Protein AF-A0A2M7PWY0-F1 (afdb_monomer)

Secondary structure (DSSP, 8-state):
-B-HHHHHHHHHHHHHHHHHTTS-----B-HHHHHHHTT--SSSPPP---SB---HHHHHHHHHHT-EEBTTTS---S-------SSBTTBS-S-EEEEEEEEE-S---HHHHHHHHHHH-SEEEEEEEEETTEEEEEEEEEEEE--TT-EEE--SS---EEE--TT-TTTT-EEEEEE-SS-TTSTBTTEEEEETTSTTTS--S-EEEEEEEEETT-S------B-SS-SS-BB--S-SSPPTT--S-PBPS-TT-TTEEEE-TTSPEEE------EEETTEEE-TT----S---

Solvent-accessible surface area (backbone atoms only — not comparable to full-atom values): 16775 Å² total; per-residue (Å²): 127,36,47,34,27,41,51,12,54,51,55,17,50,36,54,28,45,25,35,37,33,39,45,95,54,89,66,53,67,17,57,42,49,48,70,16,39,58,64,48,78,88,83,51,70,26,77,82,72,77,45,75,53,70,59,50,64,53,45,51,50,31,25,41,75,75,32,39,40,26,32,76,22,32,52,84,73,84,78,79,45,62,59,53,84,82,69,30,85,61,52,73,59,88,44,28,43,28,38,73,39,72,46,71,56,96,61,82,48,70,66,60,51,51,51,42,40,75,64,45,35,35,23,32,27,40,32,65,59,52,52,95,77,30,67,44,36,24,18,40,71,50,68,52,62,39,45,82,71,39,72,41,23,37,71,80,84,44,99,50,66,46,71,24,47,98,83,36,93,52,55,69,35,48,29,35,34,29,48,50,88,77,44,53,91,36,62,58,70,16,28,36,38,27,44,42,92,44,91,82,17,50,84,29,76,38,31,39,58,44,77,61,72,42,43,83,73,49,87,78,87,53,58,35,72,46,54,72,50,69,66,73,37,37,29,40,64,42,66,96,66,82,50,90,87,61,74,98,59,58,57,28,63,40,69,76,40,48,44,37,28,36,52,50,100,81,68,46,64,33,80,39,82,57,86,56,72,51,72,61,89,94,45,74,44,52,76,93,63,90,76,72,98,72,76,136

Foldseek 3Di:
DQLLLQVAVVVQVQQLLCQQLVHDDRAAWDSLQLLQPLQDPPPDQPDQPVSPHDHNQSNQVCCAPPFTFGCQQAPDDPRPSHHCVVRGPRGDGPWGKHFPGKDWDPDLDPLSVQVCCLAQNWKWFWQQCFPPRHIGIWIFGDKDADAAQDWFQADDPDLGIDGDHPPDPRHRFMKIKTQADPALVGTPRRIGIAGCPDRSGRTHRIMGTDDDMDGPVDPPSFQDWDQQCPLLAIARRHDPDDGPPRDPHAHASDSNDSQFGDADPSGDTDGDDHFDFDDDPPDTDTPPDDDDPDDD

Sequence (296 aa):
TGLCYIYGPLGAIEGLANLYFNHHVDFNLSEQNVLECDNWDGANPPYETDCKGSSNSITNNYVRNNGVVDQVCYPDTNHSNVCHENPFPNGSPQYRIKIEGSSYLNSSETEDIKNALINKGPLICSLSNYSNNQSHSMVLIGYGTCTLNDTLYKAPY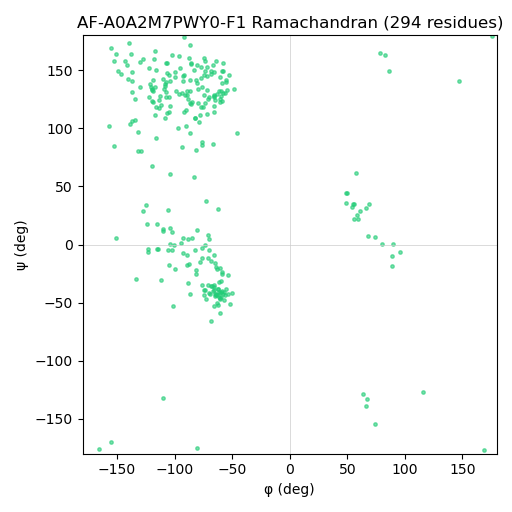DTGYIVIDENSSYLGAMYWKYKNSWGVGNGDEGYMYHLDNQSNGHPEYVTYYKTPLDDILSNDDTVSYFDKDRDGYYNWGIGSVRPQGCPNTKLDSHDSEPRLGPFDENYFSLPVAPVIVVKHGSNTIHQNGVYSFYNP

pLDDT: mean 85.87, std 13.19, range [39.91, 98.19]

Radius of gyration: 23.29 Å; Cα contacts (8 Å, |Δi|>4): 603; chains: 1; bounding box: 88×32×59 Å

Structure (mmCIF, N/CA/C/O backbone):
data_AF-A0A2M7PWY0-F1
#
_entry.id   AF-A0A2M7PWY0-F1
#
loop_
_atom_site.group_PDB
_atom_site.id
_atom_site.type_symbol
_atom_site.label_atom_id
_atom_site.label_alt_id
_atom_site.label_comp_id
_atom_site.label_asym_id
_atom_site.label_entity_id
_atom_site.label_seq_id
_atom_site.pdbx_PDB_ins_code
_atom_site.Cartn_x
_atom_site.Cartn_y
_atom_site.Cartn_z
_atom_site.occupancy
_atom_site.B_iso_or_equiv
_atom_site.auth_seq_id
_atom_site.auth_comp_id
_atom_site.auth_asym_id
_atom_site.auth_atom_id
_atom_site.pdbx_PDB_model_num
ATOM 1 N N . THR A 1 1 ? 20.191 -5.380 1.362 1.00 65.25 1 THR A N 1
ATOM 2 C CA . THR A 1 1 ? 20.152 -4.718 0.045 1.00 65.25 1 THR A CA 1
ATOM 3 C C . THR A 1 1 ? 19.244 -3.507 0.143 1.00 65.25 1 THR A C 1
ATOM 5 O O . THR A 1 1 ? 18.162 -3.640 0.701 1.00 65.25 1 THR A O 1
ATOM 8 N N . GLY A 1 2 ? 19.676 -2.324 -0.297 1.00 82.75 2 GLY A N 1
ATOM 9 C CA . GLY A 1 2 ? 18.933 -1.062 -0.162 1.00 82.75 2 GLY A CA 1
ATOM 10 C C . GLY A 1 2 ? 17.886 -0.858 -1.259 1.00 82.75 2 GLY A C 1
ATOM 11 O O . GLY A 1 2 ? 17.955 0.118 -1.991 1.00 82.75 2 GLY A O 1
ATOM 12 N N . LEU A 1 3 ? 16.938 -1.784 -1.403 1.00 89.81 3 LEU A N 1
ATOM 13 C CA . LEU A 1 3 ? 15.906 -1.746 -2.455 1.00 89.81 3 LEU A CA 1
ATOM 14 C C . LEU A 1 3 ? 14.502 -1.465 -1.908 1.00 89.81 3 LEU A C 1
ATOM 16 O O . LEU A 1 3 ? 13.518 -1.586 -2.626 1.00 89.81 3 LEU A O 1
ATOM 20 N N . CYS A 1 4 ? 14.377 -1.064 -0.640 1.00 93.00 4 CYS A N 1
ATOM 21 C CA . CYS A 1 4 ? 13.078 -0.749 -0.037 1.00 93.00 4 CYS A CA 1
ATOM 22 C C . CYS A 1 4 ? 12.326 0.369 -0.785 1.00 93.00 4 CYS A C 1
ATOM 24 O O . CYS A 1 4 ? 11.098 0.383 -0.791 1.00 93.00 4 CYS A O 1
ATOM 26 N N . TYR A 1 5 ? 13.051 1.251 -1.484 1.00 92.88 5 TYR A N 1
ATOM 27 C CA . TYR A 1 5 ? 12.478 2.270 -2.368 1.00 92.88 5 TYR A CA 1
ATOM 28 C C . TYR A 1 5 ? 11.807 1.704 -3.630 1.00 92.88 5 TYR A C 1
ATOM 30 O O . TYR A 1 5 ? 11.080 2.440 -4.289 1.00 92.88 5 TYR A O 1
ATOM 38 N N . ILE A 1 6 ? 12.034 0.432 -3.970 1.00 94.94 6 ILE A N 1
ATOM 39 C CA . ILE A 1 6 ? 11.336 -0.299 -5.038 1.00 94.94 6 ILE A CA 1
ATOM 40 C C . ILE A 1 6 ? 10.276 -1.212 -4.419 1.00 94.94 6 ILE A C 1
ATOM 42 O O . ILE A 1 6 ? 9.099 -1.074 -4.745 1.00 94.94 6 ILE A O 1
ATOM 46 N N . TYR A 1 7 ? 10.668 -2.060 -3.459 1.00 95.69 7 TYR A N 1
ATOM 47 C CA . TYR A 1 7 ? 9.761 -3.017 -2.810 1.00 95.69 7 TYR A CA 1
ATOM 48 C C . TYR A 1 7 ? 8.537 -2.350 -2.167 1.00 95.69 7 TYR A C 1
ATOM 50 O O . TYR A 1 7 ? 7.423 -2.851 -2.291 1.00 95.69 7 TYR A O 1
ATOM 58 N N . GLY A 1 8 ? 8.727 -1.222 -1.472 1.00 96.44 8 GLY A N 1
ATOM 59 C CA . GLY A 1 8 ? 7.628 -0.483 -0.846 1.00 96.44 8 GLY A CA 1
ATOM 60 C C . GLY A 1 8 ? 6.611 -0.000 -1.887 1.00 96.44 8 GLY A C 1
ATOM 61 O O . GLY A 1 8 ? 5.448 -0.390 -1.817 1.00 96.44 8 GLY A O 1
ATOM 62 N N . PRO A 1 9 ? 7.025 0.808 -2.877 1.00 97.38 9 PRO A N 1
ATOM 63 C CA . PRO A 1 9 ? 6.153 1.222 -3.970 1.00 97.38 9 PRO A CA 1
ATOM 64 C C . PRO A 1 9 ? 5.435 0.092 -4.708 1.00 97.38 9 PRO A C 1
ATOM 66 O O . PRO A 1 9 ? 4.212 0.147 -4.823 1.00 97.38 9 PRO A O 1
ATOM 69 N N . LEU A 1 10 ? 6.149 -0.943 -5.165 1.00 97.88 10 LEU A N 1
ATOM 70 C CA . LEU A 1 10 ? 5.510 -2.030 -5.913 1.00 97.88 10 LEU A CA 1
ATOM 71 C C . LEU A 1 10 ? 4.515 -2.800 -5.043 1.00 97.88 10 LEU A C 1
ATOM 73 O O . LEU A 1 10 ? 3.370 -2.971 -5.451 1.00 97.88 10 LEU A O 1
ATOM 77 N N . GLY A 1 11 ? 4.879 -3.128 -3.800 1.00 97.62 11 GLY A N 1
ATOM 78 C CA . GLY A 1 11 ? 3.968 -3.805 -2.878 1.00 97.62 11 GLY A CA 1
ATOM 79 C C . GLY A 1 11 ? 2.709 -2.995 -2.548 1.00 97.62 11 GLY A C 1
ATOM 80 O O . GLY A 1 11 ? 1.642 -3.570 -2.328 1.00 97.62 11 GLY A O 1
ATOM 81 N N . ALA A 1 12 ? 2.812 -1.664 -2.521 1.00 98.06 12 ALA A N 1
ATOM 82 C CA . ALA A 1 12 ? 1.658 -0.785 -2.373 1.00 98.06 12 ALA A CA 1
ATOM 83 C C . ALA A 1 12 ? 0.778 -0.791 -3.636 1.00 98.06 12 ALA A C 1
ATOM 85 O O . ALA A 1 12 ? -0.441 -0.867 -3.506 1.00 98.06 12 ALA A O 1
ATOM 86 N N . ILE A 1 13 ? 1.370 -0.770 -4.837 1.00 98.00 13 ILE A N 1
ATOM 87 C CA . ILE A 1 13 ? 0.650 -0.838 -6.123 1.00 98.00 13 ILE A CA 1
ATOM 88 C C . ILE A 1 13 ? -0.086 -2.176 -6.287 1.00 98.00 13 ILE A C 1
ATOM 90 O O . ILE A 1 13 ? -1.247 -2.180 -6.685 1.00 98.00 13 ILE A O 1
ATOM 94 N N . GLU A 1 14 ? 0.540 -3.300 -5.941 1.00 97.38 14 GLU A N 1
ATOM 95 C CA . GLU A 1 14 ? -0.080 -4.635 -5.996 1.00 97.38 14 GLU A CA 1
ATOM 96 C C . GLU A 1 14 ? -1.309 -4.731 -5.079 1.00 97.38 14 GLU A C 1
ATOM 98 O O . GLU A 1 14 ? -2.389 -5.172 -5.485 1.00 97.38 14 GLU A O 1
ATOM 103 N N . GLY A 1 15 ? -1.178 -4.258 -3.834 1.00 96.44 15 GLY A N 1
ATOM 104 C CA . GLY A 1 15 ? -2.298 -4.219 -2.893 1.00 96.44 15 GLY A CA 1
ATOM 105 C C . GLY A 1 15 ? -3.398 -3.254 -3.341 1.00 96.44 15 GLY A C 1
ATOM 106 O O . GLY A 1 15 ? -4.585 -3.561 -3.241 1.00 96.44 15 GLY A O 1
ATOM 107 N N . LEU A 1 16 ? -3.007 -2.105 -3.890 1.00 96.50 16 LEU A N 1
ATOM 108 C CA . LEU A 1 16 ? -3.919 -1.118 -4.449 1.00 96.50 16 LEU A CA 1
ATOM 109 C C . LEU A 1 16 ? -4.714 -1.666 -5.635 1.00 96.50 16 LEU A C 1
ATOM 111 O O . LEU A 1 16 ? -5.895 -1.359 -5.748 1.00 96.50 16 LEU A O 1
ATOM 115 N N . ALA A 1 17 ? -4.102 -2.485 -6.491 1.00 95.50 17 ALA A N 1
ATOM 116 C CA . ALA A 1 17 ? -4.764 -3.072 -7.649 1.00 95.50 17 ALA A CA 1
ATOM 117 C C . ALA A 1 17 ? -5.964 -3.943 -7.245 1.00 95.50 17 ALA A C 1
ATOM 119 O O . ALA A 1 17 ? -7.040 -3.797 -7.820 1.00 95.50 17 ALA A O 1
ATOM 120 N N . ASN A 1 18 ? -5.829 -4.748 -6.186 1.00 94.31 18 ASN A N 1
ATOM 121 C CA . ASN A 1 18 ? -6.934 -5.546 -5.635 1.00 94.31 18 ASN A CA 1
ATOM 122 C C . ASN A 1 18 ? -8.119 -4.674 -5.200 1.00 94.31 18 ASN A C 1
ATOM 124 O O . ASN A 1 18 ? -9.280 -5.014 -5.430 1.00 94.31 18 ASN A O 1
ATOM 128 N N . LEU A 1 19 ? -7.824 -3.527 -4.587 1.00 94.56 19 LEU A N 1
ATOM 129 C CA . LEU A 1 19 ? -8.848 -2.580 -4.163 1.00 94.56 19 LEU A CA 1
ATOM 130 C C . LEU A 1 19 ? -9.439 -1.808 -5.344 1.00 94.56 19 LEU A C 1
ATOM 132 O O . LEU A 1 19 ? -10.635 -1.545 -5.355 1.00 94.56 19 LEU A O 1
ATOM 136 N N . TYR A 1 20 ? -8.622 -1.408 -6.318 1.00 94.88 20 TYR A N 1
ATOM 137 C CA . TYR A 1 20 ? -9.058 -0.584 -7.444 1.00 94.88 20 TYR A CA 1
ATOM 138 C C . TYR A 1 20 ? -9.912 -1.381 -8.427 1.00 94.88 20 TYR A C 1
ATOM 140 O O . TYR A 1 20 ? -10.992 -0.935 -8.800 1.00 94.88 20 TYR A O 1
ATOM 148 N N . PHE A 1 21 ? -9.471 -2.579 -8.809 1.00 93.12 21 PHE A N 1
ATOM 149 C CA . PHE A 1 21 ? -10.252 -3.458 -9.678 1.00 93.12 21 PHE A CA 1
ATOM 150 C C . PHE A 1 21 ? -11.405 -4.148 -8.938 1.00 93.12 21 PHE A C 1
ATOM 152 O O . PHE A 1 21 ? -12.295 -4.723 -9.573 1.00 93.12 21 PHE A O 1
ATOM 159 N N . ASN A 1 22 ? -11.412 -4.055 -7.604 1.00 93.88 22 ASN A N 1
ATOM 160 C CA . ASN A 1 22 ? -12.422 -4.604 -6.705 1.00 93.88 22 ASN A CA 1
ATOM 161 C C . ASN A 1 22 ? -12.635 -6.116 -6.871 1.00 93.88 22 ASN A C 1
ATOM 163 O O . ASN A 1 22 ? -13.741 -6.639 -6.766 1.00 93.88 22 ASN A O 1
ATOM 167 N N . HIS A 1 23 ? -11.564 -6.836 -7.166 1.00 90.69 23 HIS A N 1
ATOM 168 C CA . HIS A 1 23 ? -11.516 -8.288 -7.166 1.00 90.69 23 HIS A CA 1
ATOM 169 C C . HIS A 1 23 ? -10.069 -8.718 -6.947 1.00 90.69 23 HIS A C 1
ATOM 171 O O . HIS A 1 23 ? -9.155 -7.893 -6.972 1.00 90.69 23 HIS A O 1
ATOM 177 N N . HIS A 1 24 ? -9.858 -10.007 -6.689 1.00 91.19 24 HIS A N 1
ATOM 178 C CA . HIS A 1 24 ? -8.510 -10.487 -6.446 1.00 91.19 24 HIS A CA 1
ATOM 179 C C . HIS A 1 24 ? -7.699 -10.492 -7.745 1.00 91.19 24 HIS A C 1
ATOM 181 O O . HIS A 1 24 ? -7.984 -11.289 -8.640 1.00 91.19 24 HIS A O 1
ATOM 187 N N . VAL A 1 25 ? -6.698 -9.615 -7.813 1.00 90.75 25 VAL A N 1
ATOM 188 C CA . VAL A 1 25 ? -5.653 -9.611 -8.839 1.00 90.75 25 VAL A CA 1
ATOM 189 C C . VAL A 1 25 ? -4.329 -9.951 -8.165 1.00 90.75 25 VAL A C 1
ATOM 191 O O . VAL A 1 25 ? -3.959 -9.349 -7.156 1.00 90.75 25 VAL A O 1
ATOM 194 N N . ASP A 1 26 ? -3.623 -10.943 -8.694 1.00 91.12 26 ASP A N 1
ATOM 195 C CA . ASP A 1 26 ? -2.369 -11.436 -8.117 1.00 91.12 26 ASP A CA 1
ATOM 196 C C . ASP A 1 26 ? -1.181 -10.931 -8.937 1.00 91.12 26 ASP A C 1
ATOM 198 O O . ASP A 1 26 ? -0.449 -11.691 -9.573 1.00 91.12 26 ASP A O 1
ATOM 202 N N . PHE A 1 27 ? -1.046 -9.605 -9.002 1.00 94.94 27 PHE A N 1
ATOM 203 C CA . PHE A 1 27 ? 0.130 -9.010 -9.618 1.00 94.94 27 PHE A CA 1
ATOM 204 C C . PHE A 1 27 ? 1.349 -9.250 -8.736 1.00 94.94 27 PHE A C 1
ATOM 206 O O . PHE A 1 27 ? 1.365 -8.905 -7.559 1.00 94.94 27 PHE A O 1
ATOM 213 N N . ASN A 1 28 ? 2.374 -9.805 -9.364 1.00 95.94 28 ASN A N 1
ATOM 214 C CA . ASN A 1 28 ? 3.731 -9.936 -8.865 1.00 95.94 28 ASN A CA 1
ATOM 215 C C . ASN A 1 28 ? 4.636 -9.102 -9.779 1.00 95.94 28 ASN A C 1
ATOM 217 O O . ASN A 1 28 ? 5.011 -9.558 -10.869 1.00 95.94 28 ASN A O 1
ATOM 221 N N . LEU A 1 29 ? 4.847 -7.838 -9.418 1.00 97.19 29 LEU A N 1
ATOM 222 C CA . LEU A 1 29 ? 5.567 -6.859 -10.231 1.00 97.19 29 LEU A CA 1
ATOM 223 C C . LEU A 1 29 ? 7.077 -7.028 -10.067 1.00 97.19 29 LEU A C 1
ATOM 225 O O . LEU A 1 29 ? 7.571 -7.261 -8.973 1.00 97.19 29 LEU A O 1
ATOM 229 N N . SER A 1 30 ? 7.821 -6.858 -11.156 1.00 96.06 30 SER A N 1
ATOM 230 C CA . SER A 1 30 ? 9.265 -7.053 -11.148 1.00 96.06 30 SER A CA 1
ATOM 231 C C . SER A 1 30 ? 10.016 -5.875 -10.537 1.00 96.06 30 SER A C 1
ATOM 233 O O . SER A 1 30 ? 10.139 -4.806 -11.145 1.00 96.06 30 SER A O 1
ATOM 235 N N . GLU A 1 31 ? 10.621 -6.085 -9.368 1.00 93.88 31 GLU A N 1
ATOM 236 C CA . GLU A 1 31 ? 11.567 -5.121 -8.806 1.00 93.88 31 GLU A CA 1
ATOM 237 C C . GLU A 1 31 ? 12.823 -4.996 -9.660 1.00 93.88 31 GLU A C 1
ATOM 239 O O . GLU A 1 31 ? 13.380 -3.903 -9.780 1.00 93.88 31 GLU A O 1
ATOM 244 N N . GLN A 1 32 ? 13.259 -6.102 -10.269 1.00 91.38 32 GLN A N 1
ATOM 245 C CA . GLN A 1 32 ? 14.454 -6.128 -11.104 1.00 91.38 32 GLN A CA 1
ATOM 246 C C . GLN A 1 32 ? 14.273 -5.270 -12.359 1.00 91.38 32 GLN A C 1
ATOM 248 O O . GLN A 1 32 ? 15.210 -4.571 -12.746 1.00 91.38 32 GLN A O 1
ATOM 253 N N . ASN A 1 33 ? 13.066 -5.250 -12.937 1.00 92.75 33 ASN A N 1
ATOM 254 C CA . ASN A 1 33 ? 12.727 -4.373 -14.050 1.00 92.75 33 ASN A CA 1
ATOM 255 C C . ASN A 1 33 ? 12.880 -2.899 -13.670 1.00 92.75 33 ASN A C 1
ATOM 257 O O . ASN A 1 33 ? 13.500 -2.141 -14.409 1.00 92.75 33 ASN A O 1
ATOM 261 N N . VAL A 1 34 ? 12.367 -2.491 -12.505 1.00 92.00 34 VAL A N 1
ATOM 262 C CA . 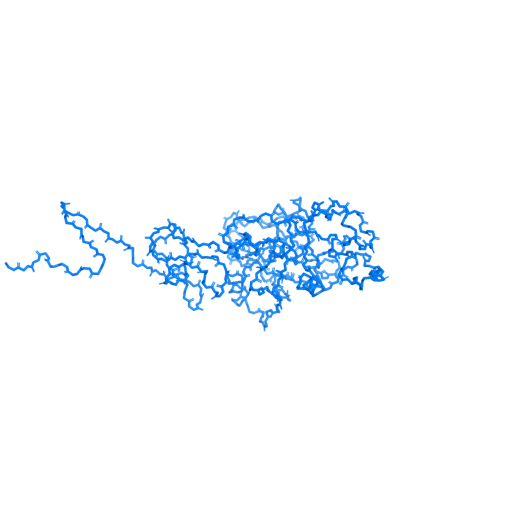VAL A 1 34 ? 12.549 -1.113 -12.026 1.00 92.00 34 VAL A CA 1
ATOM 263 C C . VAL A 1 34 ? 14.029 -0.826 -11.795 1.00 92.00 34 VAL A C 1
ATOM 265 O O . VAL A 1 34 ? 14.543 0.162 -12.305 1.00 92.00 34 VAL A O 1
ATOM 268 N N . LEU A 1 35 ? 14.720 -1.699 -11.063 1.00 88.50 35 LEU A N 1
ATOM 269 C CA . LEU A 1 35 ? 16.124 -1.518 -10.705 1.00 88.50 35 LEU A CA 1
ATOM 270 C C . LEU A 1 35 ? 17.027 -1.344 -11.932 1.00 88.50 35 LEU A C 1
ATOM 272 O O . LEU A 1 35 ? 17.939 -0.527 -11.912 1.00 88.50 35 LEU A O 1
ATOM 276 N N . GLU A 1 36 ? 16.794 -2.116 -12.990 1.00 87.19 36 GLU A N 1
ATOM 277 C CA . GLU A 1 36 ? 17.640 -2.087 -14.182 1.00 87.19 36 GLU A CA 1
ATOM 278 C C . GLU A 1 36 ? 17.188 -1.066 -15.232 1.00 87.19 36 GLU A C 1
ATOM 280 O O . GLU A 1 36 ? 17.994 -0.711 -16.088 1.00 87.19 36 GLU A O 1
ATOM 285 N N . CYS A 1 37 ? 15.948 -0.568 -15.191 1.00 87.31 37 CYS A N 1
ATOM 286 C CA . CYS A 1 37 ? 15.402 0.280 -16.256 1.00 87.31 37 CYS A CA 1
ATOM 287 C C . CYS A 1 37 ? 14.904 1.667 -15.803 1.00 87.31 37 CYS A C 1
ATOM 289 O O . CYS A 1 37 ? 14.553 2.480 -16.662 1.00 87.31 37 CYS A O 1
ATOM 291 N N . ASP A 1 38 ? 14.913 2.000 -14.504 1.00 79.00 38 ASP A N 1
ATOM 292 C CA . ASP A 1 38 ? 14.409 3.285 -13.982 1.00 79.00 38 ASP A CA 1
ATOM 293 C C . ASP A 1 38 ? 15.097 4.545 -14.542 1.00 79.00 38 ASP A C 1
ATOM 295 O O . ASP A 1 38 ? 14.482 5.613 -14.590 1.00 79.00 38 ASP A O 1
ATOM 299 N N . ASN A 1 39 ? 16.331 4.410 -15.032 1.00 69.38 39 ASN A N 1
ATOM 300 C CA . ASN A 1 39 ? 17.128 5.469 -15.656 1.00 69.38 39 ASN A CA 1
ATOM 301 C C . ASN A 1 39 ? 17.601 5.116 -17.077 1.00 69.38 39 ASN A C 1
ATOM 303 O O . ASN A 1 39 ? 18.540 5.727 -17.588 1.00 69.38 39 ASN A O 1
ATOM 307 N N . TRP A 1 40 ? 16.980 4.126 -17.720 1.00 64.62 40 TRP A N 1
ATOM 308 C CA . TRP A 1 40 ? 17.350 3.714 -19.071 1.00 64.62 40 TRP A CA 1
ATOM 309 C C . TRP A 1 40 ? 16.807 4.701 -20.114 1.00 64.62 40 TRP A C 1
ATOM 311 O O . TRP A 1 40 ? 15.598 4.871 -20.268 1.00 64.62 40 TRP A O 1
ATOM 321 N N . ASP A 1 41 ? 17.704 5.347 -20.862 1.00 63.47 41 ASP A N 1
ATOM 322 C CA . ASP A 1 41 ? 17.366 6.300 -21.932 1.00 63.47 41 ASP A CA 1
ATOM 323 C C . ASP A 1 41 ? 17.268 5.644 -23.326 1.00 63.47 41 ASP A C 1
ATOM 325 O O . ASP A 1 41 ? 17.094 6.334 -24.332 1.00 63.47 41 ASP A O 1
ATOM 329 N N . GLY A 1 42 ? 17.380 4.313 -23.404 1.00 59.97 42 GLY A N 1
ATOM 330 C CA . GLY A 1 42 ? 17.422 3.578 -24.670 1.00 59.97 42 GLY A CA 1
ATOM 331 C C . GLY A 1 42 ? 18.822 3.397 -25.261 1.00 59.97 42 GLY A C 1
ATOM 332 O O . GLY A 1 42 ? 18.957 2.650 -26.231 1.00 59.97 42 GLY A O 1
ATOM 333 N N . ALA A 1 43 ? 19.848 4.061 -24.719 1.00 55.03 43 ALA A N 1
ATOM 334 C CA . ALA A 1 43 ? 21.187 4.112 -25.306 1.00 55.03 43 ALA A CA 1
ATOM 335 C C . ALA A 1 43 ? 22.326 3.866 -24.304 1.00 55.03 43 ALA A C 1
ATOM 337 O O . ALA A 1 43 ? 23.367 3.337 -24.698 1.00 55.03 43 ALA A O 1
ATOM 338 N N . ASN A 1 44 ? 22.146 4.227 -23.034 1.00 52.34 44 ASN A N 1
ATOM 339 C CA . ASN A 1 44 ? 23.150 4.117 -21.984 1.00 52.34 44 ASN A CA 1
ATOM 340 C C . ASN A 1 44 ? 22.633 3.242 -20.833 1.00 52.34 44 ASN A C 1
ATOM 342 O O . ASN A 1 44 ? 21.477 3.399 -20.433 1.00 52.34 44 ASN A O 1
ATOM 346 N N . PRO A 1 45 ? 23.474 2.350 -20.267 1.00 54.00 45 PRO A N 1
ATOM 347 C CA . PRO A 1 45 ? 23.121 1.645 -19.040 1.00 54.00 45 PRO A CA 1
ATOM 348 C C . PRO A 1 45 ? 22.779 2.662 -17.948 1.00 54.00 45 PRO A C 1
ATOM 350 O O . PRO A 1 45 ? 23.434 3.714 -17.888 1.00 54.00 45 PRO A O 1
ATOM 353 N N . PRO A 1 46 ? 21.763 2.388 -17.105 1.00 57.97 46 PRO A N 1
ATOM 354 C CA . PRO A 1 46 ? 21.520 3.231 -15.945 1.00 57.97 46 PRO A CA 1
ATOM 355 C C . PRO A 1 46 ? 22.826 3.358 -15.151 1.00 57.97 46 PRO A C 1
ATOM 357 O O . PRO A 1 46 ? 23.642 2.432 -15.106 1.00 57.97 46 PRO A O 1
ATOM 360 N N . TYR A 1 47 ? 23.048 4.525 -14.544 1.00 54.44 47 TYR A N 1
ATOM 361 C CA . TYR A 1 47 ? 24.128 4.683 -13.570 1.00 54.44 47 TYR A CA 1
ATOM 362 C C . TYR A 1 47 ? 24.056 3.529 -12.571 1.00 54.44 47 TYR A C 1
ATOM 364 O O . TYR A 1 47 ? 22.960 3.251 -12.099 1.00 54.44 47 TYR A O 1
ATOM 372 N N . GLU A 1 48 ? 25.189 2.888 -12.263 1.00 53.34 48 GLU A N 1
ATOM 373 C CA . GLU A 1 48 ? 25.275 1.758 -11.328 1.00 53.34 48 GLU A CA 1
ATOM 374 C C . GLU A 1 48 ? 24.478 2.046 -10.045 1.00 53.34 48 GLU A C 1
ATOM 376 O O . GLU A 1 48 ? 24.947 2.701 -9.108 1.00 53.34 48 GLU A O 1
ATOM 381 N N . THR A 1 49 ? 23.236 1.568 -9.992 1.00 55.78 49 THR A N 1
ATOM 382 C CA . THR A 1 49 ? 22.430 1.570 -8.784 1.00 55.78 49 THR A CA 1
ATOM 383 C C . THR A 1 49 ? 22.898 0.360 -8.000 1.00 55.78 49 THR A C 1
ATOM 385 O O . THR A 1 49 ? 22.300 -0.707 -8.064 1.00 55.78 49 THR A O 1
ATOM 388 N N . ASP A 1 50 ? 24.010 0.511 -7.278 1.00 59.59 50 ASP A N 1
ATOM 389 C CA . ASP A 1 50 ? 24.670 -0.509 -6.441 1.00 59.59 50 ASP A CA 1
ATOM 390 C C . ASP A 1 50 ? 23.793 -1.021 -5.274 1.00 59.59 50 ASP A C 1
ATOM 392 O O . ASP A 1 50 ? 24.285 -1.322 -4.183 1.00 59.59 50 ASP A O 1
ATOM 396 N N . CYS A 1 51 ? 22.467 -1.057 -5.428 1.00 70.19 51 CYS A N 1
ATOM 397 C CA . CYS A 1 51 ? 21.529 -1.416 -4.379 1.00 70.19 51 CYS A CA 1
ATOM 398 C C . CYS A 1 51 ? 21.730 -0.568 -3.109 1.00 70.19 51 CYS A C 1
ATOM 400 O O . CYS A 1 51 ? 21.552 -1.053 -1.987 1.00 70.19 51 CYS A O 1
ATOM 402 N N . LYS A 1 52 ? 22.152 0.693 -3.288 1.00 71.00 52 LYS A N 1
ATOM 403 C CA . LYS A 1 52 ? 22.572 1.622 -2.224 1.00 71.00 52 LYS A CA 1
ATOM 404 C C . LYS A 1 52 ? 21.429 2.452 -1.630 1.00 71.00 52 LYS A C 1
ATOM 406 O O . LYS A 1 52 ? 21.685 3.286 -0.767 1.00 71.00 52 LYS A O 1
ATOM 411 N N . GLY A 1 53 ? 20.186 2.200 -2.037 1.00 75.38 53 GLY A N 1
ATOM 412 C CA . GLY A 1 53 ? 19.037 3.010 -1.640 1.00 75.38 53 GLY A CA 1
ATOM 413 C C . GLY A 1 53 ? 18.828 4.213 -2.551 1.00 75.38 53 GLY A C 1
ATOM 414 O O . GLY A 1 53 ? 19.771 4.766 -3.112 1.00 75.38 53 GLY A O 1
ATOM 415 N N . SER A 1 54 ? 17.568 4.612 -2.686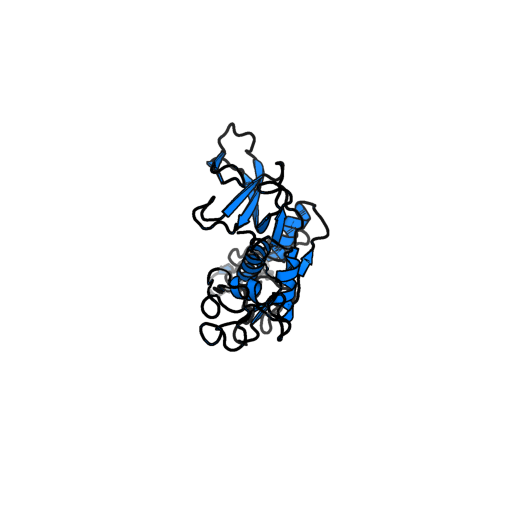 1.00 83.69 54 SER A N 1
ATOM 416 C CA . SER A 1 54 ? 17.154 5.811 -3.406 1.00 83.69 54 SER A CA 1
ATOM 417 C C . SER A 1 54 ? 15.800 6.309 -2.881 1.00 83.69 54 SER A C 1
ATOM 419 O O . SER A 1 54 ? 15.319 5.856 -1.842 1.00 83.69 54 SER A O 1
ATOM 421 N N . SER A 1 55 ? 15.188 7.272 -3.567 1.00 87.81 55 SER A N 1
ATOM 422 C CA . SER A 1 55 ? 13.856 7.791 -3.252 1.00 87.81 55 SER A CA 1
ATOM 423 C C . SER A 1 55 ? 12.755 6.965 -3.921 1.00 87.81 55 SER A C 1
ATOM 425 O O . SER A 1 55 ? 12.864 6.637 -5.101 1.00 87.81 55 SER A O 1
ATOM 427 N N . ASN A 1 56 ? 11.631 6.755 -3.222 1.00 91.69 56 ASN A N 1
ATOM 428 C CA . ASN A 1 56 ? 10.410 6.160 -3.795 1.00 91.69 56 ASN A CA 1
ATOM 429 C C . ASN A 1 56 ? 9.934 6.899 -5.059 1.00 91.69 56 ASN A C 1
ATOM 431 O O . ASN A 1 56 ? 9.268 6.316 -5.908 1.00 91.69 56 ASN A O 1
ATOM 435 N N . SER A 1 57 ? 10.260 8.193 -5.182 1.00 91.19 57 SER A N 1
ATOM 436 C CA . SER A 1 57 ? 9.913 9.004 -6.354 1.00 91.19 57 SER A CA 1
ATOM 437 C C . SER A 1 57 ? 10.498 8.458 -7.656 1.00 91.19 57 SER A C 1
ATOM 439 O O . SER A 1 57 ? 9.851 8.595 -8.690 1.00 91.19 57 SER A O 1
ATOM 441 N N . ILE A 1 58 ? 11.665 7.807 -7.619 1.00 90.88 58 ILE A N 1
ATOM 442 C CA . ILE A 1 58 ? 12.267 7.189 -8.806 1.00 90.88 58 ILE A CA 1
ATOM 443 C C . ILE A 1 58 ? 11.384 6.040 -9.293 1.00 90.88 58 ILE A C 1
ATOM 445 O O . ILE A 1 58 ? 10.910 6.077 -10.428 1.00 90.88 58 ILE A O 1
ATOM 449 N N . THR A 1 59 ? 11.054 5.103 -8.403 1.00 93.94 59 THR A N 1
ATOM 450 C CA . THR A 1 59 ? 10.139 3.993 -8.699 1.00 93.94 59 THR A CA 1
ATOM 451 C C . THR A 1 59 ? 8.784 4.496 -9.181 1.00 93.94 59 THR A C 1
ATOM 453 O O . THR A 1 59 ? 8.288 4.063 -10.217 1.00 93.94 59 THR A O 1
ATOM 456 N N . ASN A 1 60 ? 8.199 5.472 -8.481 1.00 94.81 60 ASN A N 1
ATOM 457 C CA . ASN A 1 60 ? 6.895 6.024 -8.845 1.00 94.81 60 ASN A CA 1
ATOM 458 C C . ASN A 1 60 ? 6.917 6.678 -10.234 1.00 94.81 60 ASN A C 1
ATOM 460 O O . ASN A 1 60 ? 5.983 6.495 -11.013 1.00 94.81 60 ASN A O 1
ATOM 464 N N . ASN A 1 61 ? 7.977 7.417 -10.570 1.00 93.81 61 ASN A N 1
ATOM 465 C CA . ASN A 1 61 ? 8.128 8.023 -11.890 1.00 93.81 61 ASN A CA 1
ATOM 466 C C . ASN A 1 61 ? 8.299 6.964 -12.981 1.00 93.81 61 ASN A C 1
ATOM 468 O O . ASN A 1 61 ? 7.704 7.107 -14.050 1.00 93.81 61 ASN A O 1
ATOM 472 N N . TYR A 1 62 ? 9.059 5.902 -12.709 1.00 93.06 62 TYR A N 1
ATOM 473 C CA . TYR A 1 62 ? 9.220 4.794 -13.642 1.00 93.06 62 TYR A CA 1
ATOM 474 C C . TYR A 1 62 ? 7.885 4.093 -13.919 1.00 93.06 62 TYR A C 1
ATOM 476 O O . TYR A 1 62 ? 7.467 4.0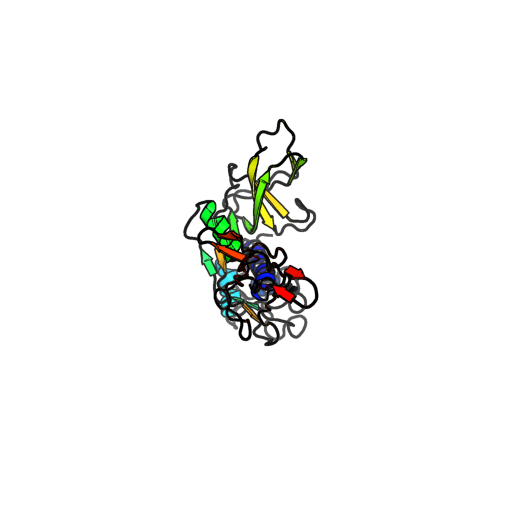20 -15.075 1.00 93.06 62 TYR A O 1
ATOM 484 N N . VAL A 1 63 ? 7.155 3.683 -12.873 1.00 95.69 63 VAL A N 1
ATOM 485 C CA . VAL A 1 63 ? 5.840 3.029 -13.011 1.00 95.69 63 VAL A CA 1
ATOM 486 C C . VAL A 1 63 ? 4.864 3.938 -13.766 1.00 95.69 63 VAL A C 1
ATOM 488 O O . VAL A 1 63 ? 4.148 3.495 -14.661 1.00 95.69 63 VAL A O 1
ATOM 491 N N . ARG A 1 64 ? 4.854 5.241 -13.462 1.00 95.06 64 ARG A N 1
ATOM 492 C CA . ARG A 1 64 ? 3.981 6.213 -14.133 1.00 95.06 64 ARG A CA 1
ATOM 493 C C . ARG A 1 64 ? 4.305 6.378 -15.618 1.00 95.06 64 ARG A C 1
ATOM 495 O O . ARG A 1 64 ? 3.402 6.502 -16.444 1.00 95.06 64 ARG A O 1
ATOM 502 N N . ASN A 1 65 ? 5.585 6.437 -15.977 1.00 92.75 65 ASN A N 1
ATOM 503 C CA . ASN A 1 65 ? 5.996 6.759 -17.342 1.00 92.75 65 ASN A CA 1
ATOM 504 C C . ASN A 1 65 ? 6.046 5.510 -18.236 1.00 92.75 65 ASN A C 1
ATOM 506 O O . ASN A 1 65 ? 5.525 5.557 -19.351 1.00 92.75 65 ASN A O 1
ATOM 510 N N . ASN A 1 66 ? 6.572 4.395 -17.726 1.00 91.69 66 ASN A N 1
ATOM 511 C CA . ASN A 1 66 ? 6.860 3.177 -18.493 1.00 91.69 66 ASN A CA 1
ATOM 512 C C . ASN A 1 66 ? 5.959 1.992 -18.125 1.00 91.69 66 ASN A C 1
ATOM 514 O O . ASN A 1 66 ? 5.659 1.166 -18.988 1.00 91.69 66 ASN A O 1
ATOM 518 N N . GLY A 1 67 ? 5.511 1.934 -16.870 1.00 94.38 67 GLY A N 1
ATOM 519 C CA . GLY A 1 67 ? 4.877 0.756 -16.282 1.00 94.38 67 GLY A CA 1
ATOM 520 C C . GLY A 1 67 ? 5.882 -0.308 -15.862 1.00 94.38 67 GLY A C 1
ATOM 521 O O . GLY A 1 67 ? 7.044 -0.258 -16.259 1.00 94.38 67 GLY A O 1
ATOM 522 N N . VAL A 1 68 ? 5.430 -1.253 -15.044 1.00 95.81 68 VAL A N 1
ATOM 523 C CA . VAL A 1 68 ? 6.258 -2.353 -14.530 1.00 95.81 68 VAL A CA 1
ATOM 524 C C . VAL A 1 68 ? 5.672 -3.681 -14.978 1.00 95.81 68 VAL A C 1
ATOM 526 O O . VAL A 1 68 ? 4.459 -3.878 -14.903 1.00 95.81 68 VAL A O 1
ATOM 529 N N . VAL A 1 69 ? 6.536 -4.561 -15.476 1.00 96.06 69 VAL A N 1
ATOM 530 C CA . VAL A 1 69 ? 6.165 -5.906 -15.935 1.00 96.06 69 VAL A CA 1
ATOM 531 C C . VAL A 1 69 ? 6.173 -6.926 -14.800 1.00 96.06 69 VAL A C 1
ATOM 533 O O . VAL A 1 69 ? 6.621 -6.637 -13.693 1.00 96.06 69 VAL A O 1
ATOM 536 N N . ASP A 1 70 ? 5.689 -8.132 -15.073 1.00 95.31 70 ASP A N 1
ATOM 537 C CA . ASP A 1 70 ? 5.673 -9.225 -14.110 1.00 95.31 70 ASP A CA 1
ATOM 538 C C . ASP A 1 70 ? 7.063 -9.826 -13.818 1.00 95.31 70 ASP A C 1
ATOM 540 O O . ASP A 1 70 ? 7.972 -9.832 -14.656 1.00 95.31 70 ASP A O 1
ATOM 544 N N . GLN A 1 71 ? 7.204 -10.385 -12.614 1.00 94.44 71 GLN A N 1
ATOM 545 C CA . GLN A 1 71 ? 8.420 -11.045 -12.130 1.00 94.44 71 GLN A CA 1
ATOM 546 C C . GLN A 1 71 ? 8.803 -12.298 -12.940 1.00 94.44 71 GLN A C 1
ATOM 548 O O . GLN A 1 71 ? 9.961 -12.714 -12.918 1.00 94.44 71 GLN A O 1
ATOM 553 N N . VAL A 1 72 ? 7.870 -12.925 -13.667 1.00 93.62 72 VAL A N 1
ATOM 554 C CA . VAL A 1 72 ? 8.184 -14.092 -14.510 1.00 93.62 72 VAL A CA 1
ATOM 555 C C . VAL A 1 72 ? 8.919 -13.643 -15.772 1.00 93.62 72 VAL A C 1
ATOM 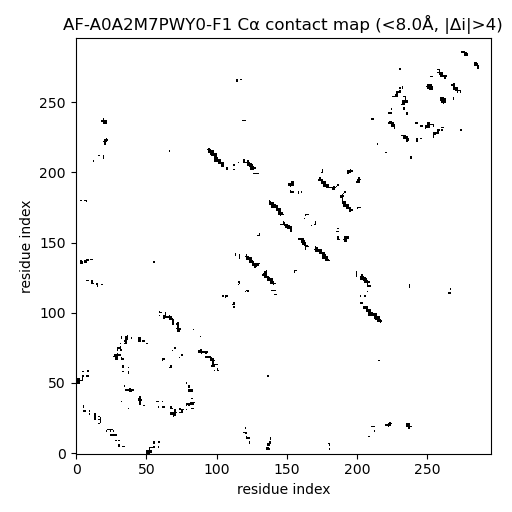557 O O . VAL A 1 72 ? 9.925 -14.251 -16.143 1.00 93.62 72 VAL A O 1
ATOM 560 N N . CYS A 1 73 ? 8.460 -12.563 -16.402 1.00 93.31 73 CYS A N 1
ATOM 561 C CA . CYS A 1 73 ? 9.056 -11.959 -17.587 1.00 93.31 73 CYS A CA 1
ATOM 562 C C . CYS A 1 73 ? 10.415 -11.305 -17.292 1.00 93.31 73 CYS A C 1
ATOM 564 O O . CYS A 1 73 ? 11.321 -11.365 -18.132 1.00 93.31 73 CYS A O 1
ATOM 566 N N . TYR A 1 74 ? 10.559 -10.705 -16.107 1.00 94.12 74 TYR A N 1
ATOM 567 C CA . TYR A 1 74 ? 11.781 -10.038 -15.663 1.00 94.12 74 TYR A CA 1
ATOM 568 C C . TYR A 1 74 ? 12.157 -10.497 -14.236 1.00 94.12 74 TYR A C 1
ATOM 570 O O . TYR A 1 74 ? 11.848 -9.813 -13.263 1.00 94.12 74 TYR A O 1
ATOM 578 N N . PRO A 1 75 ? 12.799 -11.666 -14.078 1.00 92.12 75 PRO A N 1
ATOM 579 C CA . PRO A 1 75 ? 13.124 -12.223 -12.764 1.00 92.12 75 PRO A CA 1
ATOM 580 C C . PRO A 1 75 ? 14.286 -11.490 -12.087 1.00 92.12 75 PRO A C 1
ATOM 582 O O . PRO A 1 75 ? 15.109 -10.872 -12.754 1.00 92.12 75 PRO A O 1
ATOM 585 N N . ASP A 1 76 ? 14.402 -11.635 -10.768 1.00 86.44 76 ASP A N 1
ATOM 586 C CA . ASP A 1 76 ? 15.572 -11.192 -9.998 1.00 86.44 76 ASP A CA 1
ATOM 587 C C . ASP A 1 76 ? 16.828 -12.001 -10.388 1.00 86.44 76 ASP A C 1
ATOM 589 O O . ASP A 1 76 ? 16.859 -13.232 -10.271 1.00 86.44 76 ASP A O 1
ATOM 593 N N . THR A 1 77 ? 17.861 -11.317 -10.894 1.00 77.50 77 THR A N 1
ATOM 594 C CA . THR A 1 77 ? 19.063 -11.937 -11.488 1.00 77.50 77 THR A CA 1
ATOM 595 C C . THR A 1 77 ? 20.376 -11.472 -10.860 1.00 77.50 77 THR A C 1
ATOM 597 O O . THR A 1 77 ? 21.407 -11.432 -11.531 1.00 77.50 77 THR A O 1
ATOM 600 N N . ASN A 1 78 ? 20.386 -11.182 -9.556 1.00 68.19 78 ASN A N 1
ATOM 601 C CA . ASN A 1 78 ? 21.547 -10.636 -8.833 1.00 68.19 78 ASN A CA 1
ATOM 602 C C . ASN A 1 78 ? 21.946 -9.217 -9.277 1.00 68.19 78 ASN A C 1
ATOM 604 O O . ASN A 1 78 ? 23.124 -8.867 -9.189 1.00 68.19 78 ASN A O 1
ATOM 608 N N . HIS A 1 79 ? 20.977 -8.398 -9.702 1.00 74.56 79 HIS A N 1
ATOM 609 C CA . HIS A 1 79 ? 21.160 -6.957 -9.904 1.00 74.56 79 HIS A CA 1
ATOM 610 C C . HIS A 1 79 ? 22.286 -6.616 -10.898 1.00 74.56 79 HIS A C 1
ATOM 612 O O . HIS A 1 79 ? 23.280 -5.978 -10.547 1.00 74.56 79 HIS A O 1
ATOM 618 N N . SER A 1 80 ? 22.149 -7.062 -12.149 1.00 70.50 80 SER A N 1
ATOM 619 C CA . SER A 1 80 ? 23.196 -6.927 -13.170 1.00 70.50 80 SER A CA 1
ATOM 620 C C . SER A 1 80 ? 23.407 -5.486 -13.661 1.00 70.50 80 SER A C 1
ATOM 622 O O . SER A 1 80 ? 24.405 -5.214 -14.329 1.00 70.50 80 SER A O 1
ATOM 624 N N . ASN A 1 81 ? 22.495 -4.569 -13.304 1.00 71.31 81 ASN A N 1
ATOM 625 C CA . ASN A 1 81 ? 22.436 -3.166 -13.740 1.00 71.31 81 ASN A CA 1
ATOM 626 C C . ASN A 1 81 ? 22.305 -3.002 -15.271 1.00 71.31 81 ASN A C 1
ATOM 628 O O . ASN A 1 81 ? 22.635 -1.947 -15.816 1.00 71.31 81 ASN A O 1
ATOM 632 N N . VAL A 1 82 ? 21.827 -4.030 -15.983 1.00 79.00 82 VAL A N 1
ATOM 633 C CA . VAL A 1 82 ? 21.593 -3.994 -17.434 1.00 79.00 82 VAL A CA 1
ATOM 634 C C . VAL A 1 82 ? 20.095 -4.051 -17.723 1.00 79.00 82 VAL A C 1
ATOM 636 O O . VAL A 1 82 ? 19.447 -5.033 -17.393 1.00 79.00 82 VAL A O 1
ATOM 639 N N . CYS A 1 83 ? 19.547 -3.030 -18.390 1.00 83.81 83 CYS A N 1
ATOM 640 C CA . CYS A 1 83 ? 18.137 -3.033 -18.788 1.00 83.81 83 CYS A CA 1
ATOM 641 C C . CYS A 1 83 ? 17.875 -3.965 -19.979 1.00 83.81 83 CYS A C 1
ATOM 643 O O . CYS A 1 83 ? 18.491 -3.829 -21.042 1.00 83.81 83 CYS A O 1
ATOM 645 N N . HIS A 1 84 ? 16.883 -4.843 -19.838 1.00 82.19 84 HIS A N 1
ATOM 646 C CA . HIS A 1 84 ? 16.436 -5.779 -20.868 1.00 82.19 84 HIS A CA 1
ATOM 647 C C . HIS A 1 84 ? 14.958 -5.558 -21.242 1.00 82.19 84 HIS A C 1
ATOM 649 O O . HIS A 1 84 ? 14.109 -6.391 -20.961 1.00 82.19 84 HIS A O 1
ATOM 655 N N . GLU A 1 85 ? 14.617 -4.432 -21.878 1.00 78.69 85 GLU A N 1
ATOM 656 C CA . GLU A 1 85 ? 13.231 -4.158 -22.326 1.00 78.69 85 GLU A CA 1
ATOM 657 C C . GLU A 1 85 ? 12.912 -4.706 -23.731 1.00 78.69 85 GLU A C 1
ATOM 659 O O . GLU A 1 85 ? 11.747 -4.798 -24.115 1.00 78.69 85 GLU A O 1
ATOM 664 N N . ASN A 1 86 ? 13.922 -5.049 -24.543 1.00 77.94 86 ASN A N 1
ATOM 665 C CA . ASN A 1 86 ? 13.696 -5.585 -25.888 1.00 77.94 86 ASN A CA 1
ATOM 666 C C . ASN A 1 86 ? 14.890 -6.415 -26.418 1.00 77.94 86 ASN A C 1
ATOM 668 O O . ASN A 1 86 ? 15.867 -5.831 -26.900 1.00 77.94 86 ASN A O 1
ATOM 672 N N . PRO A 1 87 ? 14.819 -7.760 -26.391 1.00 81.31 87 PRO A N 1
ATOM 673 C CA . PRO A 1 87 ? 13.751 -8.568 -25.789 1.00 81.31 87 PRO A CA 1
ATOM 674 C C . PRO A 1 87 ? 13.819 -8.560 -24.252 1.00 81.31 87 PRO A C 1
ATOM 676 O O . PRO A 1 87 ? 14.893 -8.337 -23.690 1.00 81.31 87 PRO A O 1
ATOM 679 N N . PHE A 1 88 ? 12.697 -8.856 -23.582 1.00 86.81 88 PHE A N 1
ATOM 680 C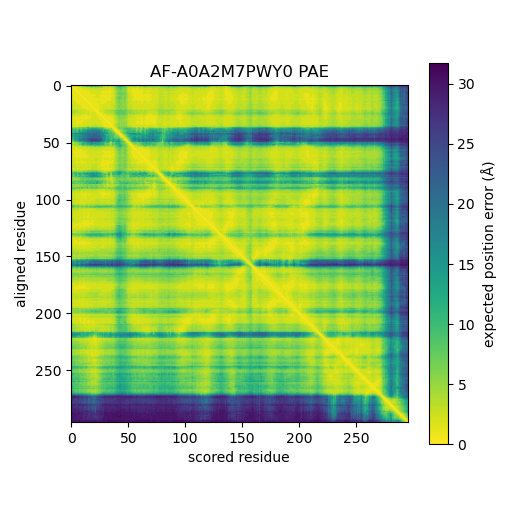 CA . PHE A 1 88 ? 12.733 -9.163 -22.148 1.00 86.81 88 PHE A CA 1
ATOM 681 C C . PHE A 1 88 ? 13.470 -10.476 -21.882 1.00 86.81 88 PHE A C 1
ATOM 683 O O . PHE A 1 88 ? 13.458 -11.357 -22.752 1.00 86.81 88 PHE A O 1
ATOM 690 N N . PRO A 1 89 ? 14.054 -10.654 -20.681 1.00 87.00 89 PRO A N 1
ATOM 691 C CA . PRO A 1 89 ? 14.824 -11.848 -20.346 1.00 87.00 89 PRO A CA 1
ATOM 692 C C . PRO A 1 89 ? 14.067 -13.163 -20.583 1.00 87.00 89 PRO A C 1
ATOM 694 O O . PRO A 1 89 ? 14.633 -14.092 -21.155 1.00 87.00 89 PRO A O 1
ATOM 697 N N . ASN A 1 90 ? 12.783 -13.228 -20.204 1.00 89.38 90 ASN A N 1
ATOM 698 C CA . ASN A 1 90 ? 11.976 -14.454 -20.269 1.00 89.38 90 ASN A CA 1
ATOM 699 C C . ASN A 1 90 ? 10.790 -14.396 -21.252 1.00 89.38 90 ASN A C 1
ATOM 701 O O . ASN A 1 90 ? 9.896 -15.238 -21.183 1.00 89.38 90 ASN A O 1
ATOM 705 N N . GLY A 1 91 ? 10.777 -13.456 -22.203 1.00 86.88 91 GLY A N 1
ATOM 706 C CA . GLY A 1 91 ? 9.776 -13.432 -23.277 1.00 86.88 91 GLY A CA 1
ATOM 707 C C . GLY A 1 91 ? 8.854 -12.217 -23.252 1.00 86.88 91 GLY A C 1
ATOM 708 O O . GLY A 1 91 ? 9.330 -11.094 -23.337 1.00 86.88 91 GLY A O 1
ATOM 709 N N . SER A 1 92 ? 7.537 -12.422 -23.268 1.00 91.31 92 SER A N 1
ATOM 710 C CA . SER A 1 92 ? 6.561 -11.325 -23.262 1.00 91.31 92 SER A CA 1
ATOM 711 C C . SER A 1 92 ? 5.866 -11.245 -21.906 1.00 91.31 92 SER A C 1
ATOM 713 O O . SER A 1 92 ? 5.479 -12.293 -21.388 1.00 91.31 92 SER A O 1
ATOM 715 N N . PRO A 1 93 ? 5.685 -10.036 -21.354 1.00 93.88 93 PRO A N 1
ATOM 716 C CA . PRO A 1 93 ? 5.021 -9.863 -20.071 1.00 93.88 93 PRO A CA 1
ATOM 717 C C . PRO A 1 93 ? 3.533 -10.200 -20.149 1.00 93.88 93 PRO A C 1
ATOM 719 O O . PRO A 1 93 ? 2.893 -9.963 -21.177 1.00 93.88 93 PRO A O 1
ATOM 722 N N . GLN A 1 94 ? 2.989 -10.737 -19.056 1.00 92.69 94 GLN A N 1
ATOM 723 C CA . GLN A 1 94 ? 1.556 -11.012 -18.925 1.00 92.69 94 GLN A CA 1
ATOM 724 C C . GLN A 1 94 ? 0.758 -9.719 -18.722 1.00 92.69 94 GLN A C 1
ATOM 726 O O . GLN A 1 94 ? -0.323 -9.579 -19.283 1.00 92.69 94 GLN A O 1
ATOM 731 N N . TYR A 1 95 ? 1.308 -8.794 -17.938 1.00 93.62 95 TYR A N 1
ATOM 732 C CA . TYR A 1 95 ? 0.727 -7.490 -17.628 1.00 93.62 95 TYR A CA 1
ATOM 733 C C . TYR A 1 95 ? 1.829 -6.434 -17.545 1.00 93.62 95 TYR A C 1
ATOM 735 O O . TYR A 1 95 ? 3.008 -6.742 -17.328 1.00 93.62 95 TYR A O 1
ATOM 743 N N . ARG A 1 96 ? 1.451 -5.168 -17.718 1.00 95.38 96 ARG A N 1
ATOM 744 C CA . ARG A 1 96 ? 2.325 -4.019 -17.473 1.00 95.38 96 ARG A CA 1
ATOM 745 C C . ARG A 1 96 ? 1.539 -2.925 -16.773 1.00 95.38 96 ARG A C 1
ATOM 747 O O . ARG A 1 96 ? 0.798 -2.173 -17.402 1.00 95.38 96 ARG A O 1
ATOM 754 N N . ILE A 1 97 ? 1.768 -2.801 -15.473 1.00 96.38 97 ILE A N 1
ATOM 755 C CA . ILE A 1 97 ? 0.961 -1.936 -14.617 1.00 96.38 97 ILE A CA 1
ATOM 756 C C . ILE A 1 97 ? 1.532 -0.524 -14.577 1.00 96.38 97 ILE A C 1
ATOM 758 O O . ILE A 1 97 ? 2.715 -0.323 -14.289 1.00 96.38 97 ILE A O 1
ATOM 762 N N . LYS A 1 98 ? 0.668 0.459 -14.836 1.00 95.94 98 LYS A N 1
ATOM 763 C CA . LYS A 1 98 ? 0.928 1.891 -14.700 1.00 95.94 98 LYS A CA 1
ATOM 764 C C . LYS A 1 98 ? 0.027 2.507 -13.641 1.00 95.94 98 LYS A C 1
ATOM 766 O O . LYS A 1 98 ? -1.117 2.110 -13.436 1.00 95.94 98 LYS A O 1
ATOM 771 N N . ILE A 1 99 ? 0.555 3.551 -13.016 1.00 95.75 99 ILE A N 1
ATOM 772 C CA . ILE A 1 99 ? -0.195 4.447 -12.136 1.00 95.75 99 ILE A CA 1
ATOM 773 C C . ILE A 1 99 ? -0.425 5.780 -12.845 1.00 95.75 99 ILE A C 1
ATOM 775 O O . ILE A 1 99 ? 0.448 6.254 -13.576 1.00 95.75 99 ILE A O 1
ATOM 779 N N . GLU A 1 100 ? -1.549 6.442 -12.572 1.00 95.06 100 GLU A N 1
ATOM 780 C CA . GLU A 1 100 ? -1.765 7.825 -13.022 1.00 95.06 100 GLU A CA 1
ATOM 781 C C . GLU A 1 100 ? -0.731 8.781 -12.391 1.00 95.06 100 GLU A C 1
ATOM 783 O O . GLU A 1 100 ? -0.191 9.700 -13.023 1.00 95.06 100 GLU A O 1
ATOM 788 N N . GLY A 1 101 ? -0.409 8.537 -11.121 1.00 96.12 101 GLY A N 1
ATOM 789 C CA . GLY A 1 101 ? 0.649 9.228 -10.404 1.00 96.12 101 GLY A CA 1
ATOM 790 C C . GLY A 1 101 ? 0.620 8.957 -8.908 1.00 96.12 101 GLY A C 1
ATOM 791 O O . GLY A 1 101 ? -0.207 8.206 -8.399 1.00 96.12 101 GLY A O 1
ATOM 792 N N . SER A 1 102 ? 1.522 9.615 -8.190 1.00 96.69 102 SER A N 1
ATOM 793 C CA . SER A 1 102 ? 1.612 9.565 -6.731 1.00 96.69 102 SER A CA 1
ATOM 794 C C . SER A 1 102 ? 1.612 10.972 -6.143 1.00 96.69 102 SER A C 1
ATOM 796 O O . SER A 1 102 ? 1.907 11.955 -6.832 1.00 96.69 102 SER A O 1
ATOM 798 N N . SER A 1 103 ? 1.283 11.111 -4.865 1.00 96.81 103 SER A N 1
ATOM 799 C CA . SER A 1 103 ? 1.396 12.383 -4.145 1.00 96.81 103 SER A CA 1
ATOM 800 C C . SER A 1 103 ? 1.698 12.153 -2.672 1.00 96.81 103 SER A C 1
ATOM 802 O O . SER A 1 103 ? 1.287 11.148 -2.095 1.00 96.81 103 SER A O 1
ATOM 804 N N . TYR A 1 104 ? 2.422 13.097 -2.078 1.00 96.31 104 TYR A N 1
ATOM 805 C CA . TYR A 1 104 ? 2.632 13.119 -0.638 1.00 96.31 104 TYR A CA 1
ATOM 806 C C . TYR A 1 104 ? 1.344 13.524 0.075 1.00 96.31 104 TYR A C 1
ATOM 808 O O . TYR A 1 104 ? 0.579 14.362 -0.417 1.00 96.31 104 TYR A O 1
ATOM 816 N N . LEU A 1 105 ? 1.117 12.937 1.244 1.00 96.19 105 LEU A N 1
ATOM 817 C CA . LEU A 1 105 ? 0.147 13.453 2.191 1.00 96.19 105 LEU A CA 1
ATOM 818 C C . LEU A 1 105 ? 0.739 14.715 2.833 1.00 96.19 105 LEU A C 1
ATOM 820 O O . LEU A 1 105 ? 1.814 14.673 3.425 1.00 96.19 105 LEU A O 1
ATOM 824 N N . ASN A 1 106 ? 0.048 15.849 2.701 1.00 91.00 106 ASN A N 1
ATOM 825 C CA . ASN A 1 106 ? 0.519 17.147 3.210 1.00 91.00 106 ASN A CA 1
ATOM 826 C C . ASN A 1 106 ? 0.277 17.333 4.722 1.00 91.00 106 ASN A C 1
ATOM 828 O O . ASN A 1 106 ? 0.374 18.451 5.223 1.00 91.00 106 ASN A O 1
ATOM 832 N N . SER A 1 107 ? -0.078 16.261 5.427 1.00 89.75 107 SER A N 1
ATOM 833 C CA . SER A 1 107 ? -0.400 16.247 6.848 1.00 89.75 107 SER A CA 1
ATOM 834 C C . SER A 1 107 ? 0.246 15.030 7.497 1.00 89.75 107 SER A C 1
ATOM 836 O O . SER A 1 107 ? 0.283 13.953 6.900 1.00 89.75 107 SER A O 1
ATOM 838 N N . SER A 1 108 ? 0.753 15.222 8.710 1.00 88.12 108 SER A N 1
ATOM 839 C CA . SER A 1 108 ? 1.210 14.158 9.607 1.00 88.12 108 SER A CA 1
ATOM 840 C C . SER A 1 108 ? 0.205 13.908 10.731 1.00 88.12 108 SER A C 1
ATOM 842 O O . SER A 1 108 ? 0.547 13.312 11.742 1.00 88.12 108 SER A O 1
ATOM 844 N N . GLU A 1 109 ? -1.021 14.421 10.623 1.00 94.56 109 GLU A N 1
ATOM 845 C CA . GLU A 1 109 ? -2.041 14.144 11.626 1.00 94.56 109 GLU A CA 1
ATOM 846 C C . GLU A 1 109 ? -2.501 12.689 11.497 1.00 94.56 109 GLU A C 1
ATOM 848 O O . GLU A 1 109 ? -2.820 12.210 10.405 1.00 94.56 109 GLU A O 1
ATOM 853 N N . THR A 1 110 ? -2.577 11.988 12.631 1.00 94.50 110 THR A N 1
ATOM 854 C CA . THR A 1 110 ? -2.976 10.574 12.699 1.00 94.50 110 THR A CA 1
ATOM 855 C C . THR A 1 110 ? -4.277 10.306 11.945 1.00 94.50 110 THR A C 1
ATOM 857 O O . THR A 1 110 ? -4.385 9.307 11.237 1.00 94.50 110 THR A O 1
ATOM 860 N N . GLU A 1 111 ? -5.260 11.197 12.064 1.00 93.25 111 GLU A N 1
ATOM 861 C CA . GLU A 1 111 ? -6.559 11.004 11.422 1.00 93.25 111 GLU A CA 1
ATOM 862 C C . GLU A 1 111 ? -6.497 11.167 9.898 1.00 93.25 111 GLU A C 1
ATOM 864 O O . GLU A 1 111 ? -7.130 10.405 9.173 1.00 93.25 111 GLU A O 1
ATOM 869 N N . ASP A 1 112 ? -5.653 12.065 9.386 1.00 94.69 112 ASP A N 1
ATOM 870 C CA . ASP A 1 112 ? -5.462 12.225 7.942 1.00 94.69 112 ASP A CA 1
ATOM 871 C C . ASP A 1 112 ? -4.789 10.996 7.321 1.00 94.69 112 ASP A C 1
ATOM 873 O O . ASP A 1 112 ? -5.136 10.590 6.209 1.00 94.69 112 ASP A O 1
ATOM 877 N N . ILE A 1 113 ? -3.861 10.361 8.044 1.00 96.50 113 ILE A N 1
ATOM 878 C CA . ILE A 1 113 ? -3.199 9.131 7.590 1.00 96.50 113 ILE A CA 1
ATOM 879 C C . ILE A 1 113 ? -4.188 7.958 7.571 1.00 96.50 113 ILE A C 1
ATOM 881 O O . ILE A 1 113 ? -4.224 7.200 6.599 1.00 96.50 113 ILE A O 1
ATOM 885 N N . LYS A 1 114 ? -5.031 7.819 8.602 1.00 94.94 114 LYS A N 1
ATOM 886 C CA . LYS A 1 114 ? -6.099 6.804 8.620 1.00 94.94 114 LYS A CA 1
ATOM 887 C C . LYS A 1 114 ? -7.093 7.014 7.483 1.00 94.94 114 LYS A C 1
ATOM 889 O O . LYS A 1 114 ? -7.407 6.070 6.762 1.00 94.94 114 LYS A O 1
ATOM 894 N N . ASN A 1 115 ? -7.523 8.256 7.272 1.00 92.94 115 ASN A N 1
ATOM 895 C CA . ASN A 1 115 ? -8.406 8.617 6.168 1.00 92.94 115 ASN A CA 1
ATOM 896 C C . ASN A 1 115 ? -7.760 8.293 4.818 1.00 92.94 115 ASN A C 1
ATOM 898 O O . ASN A 1 115 ? -8.425 7.775 3.919 1.00 92.94 115 ASN A O 1
ATOM 902 N N . ALA A 1 116 ? -6.460 8.546 4.663 1.00 95.19 116 ALA A N 1
ATOM 903 C CA . ALA A 1 116 ? -5.733 8.162 3.464 1.00 95.19 116 ALA A CA 1
ATOM 904 C C . ALA A 1 116 ? -5.710 6.635 3.274 1.00 95.19 116 ALA A C 1
ATOM 906 O O . ALA A 1 116 ? -5.986 6.189 2.165 1.00 95.19 116 ALA A O 1
ATOM 907 N N . LEU A 1 117 ? -5.481 5.836 4.322 1.00 95.31 117 LEU A N 1
ATOM 908 C CA . LEU A 1 117 ? -5.530 4.368 4.229 1.00 95.31 117 LEU A CA 1
ATOM 909 C C . LEU A 1 117 ? -6.902 3.861 3.773 1.00 95.31 117 LEU A C 1
ATOM 911 O O . LEU A 1 117 ? -6.981 3.015 2.884 1.00 95.31 117 LEU A O 1
ATOM 915 N N . ILE A 1 118 ? -7.979 4.409 4.342 1.00 90.75 118 ILE A N 1
ATOM 916 C CA . ILE A 1 118 ? -9.353 4.011 4.008 1.00 90.75 118 ILE A CA 1
ATOM 917 C C . ILE A 1 118 ? -9.682 4.342 2.544 1.00 90.75 118 ILE A C 1
ATOM 919 O O . ILE A 1 118 ? -10.273 3.530 1.840 1.00 90.75 118 ILE A O 1
ATOM 923 N N . ASN A 1 119 ? -9.280 5.520 2.057 1.00 91.38 119 ASN A N 1
ATOM 924 C CA . ASN A 1 119 ? -9.748 6.038 0.762 1.00 91.38 119 ASN A CA 1
ATOM 925 C C . ASN A 1 119 ? -8.786 5.851 -0.402 1.00 91.38 119 ASN A C 1
ATOM 927 O O . ASN A 1 119 ? -9.179 5.988 -1.564 1.00 91.38 119 ASN A O 1
ATOM 931 N N . LYS A 1 120 ? -7.506 5.655 -0.101 1.00 95.00 120 LYS A N 1
ATOM 932 C CA . LYS A 1 120 ? -6.436 5.514 -1.089 1.00 95.00 120 LYS A CA 1
ATOM 933 C C . LYS A 1 120 ? -5.819 4.125 -1.066 1.00 95.00 120 LYS A C 1
ATOM 935 O O . LYS A 1 120 ? -4.986 3.861 -1.921 1.00 95.00 120 LYS A O 1
ATOM 940 N N . GLY A 1 121 ? -6.235 3.252 -0.147 1.00 95.69 121 GLY A N 1
ATOM 941 C CA . GLY A 1 121 ? -5.664 1.921 0.004 1.00 95.69 121 GLY A CA 1
ATOM 942 C C . GLY A 1 121 ? -4.275 1.954 0.654 1.00 95.69 121 GLY A C 1
ATOM 943 O O . GLY A 1 121 ? -3.961 2.891 1.393 1.00 95.69 121 GLY A O 1
ATOM 944 N N . PRO A 1 122 ? -3.435 0.934 0.397 1.00 97.75 122 PRO A N 1
ATOM 945 C CA . PRO A 1 122 ? -2.081 0.864 0.930 1.00 97.75 122 PRO A CA 1
ATOM 946 C C . PRO A 1 122 ? -1.256 2.113 0.607 1.00 97.75 122 PRO A C 1
ATOM 948 O O . PRO A 1 122 ? -1.214 2.580 -0.533 1.00 97.75 122 PRO A O 1
ATOM 951 N N . LEU A 1 123 ? -0.571 2.638 1.620 1.00 98.19 123 LEU A N 1
ATOM 952 C CA . LEU A 1 123 ? 0.278 3.822 1.512 1.00 98.19 123 LEU A CA 1
ATOM 953 C C . LEU A 1 123 ? 1.747 3.416 1.563 1.00 98.19 123 LEU A C 1
ATOM 955 O O . LEU A 1 123 ? 2.099 2.397 2.150 1.00 98.19 123 LEU A O 1
ATOM 959 N N . ILE A 1 124 ? 2.630 4.238 1.008 1.00 97.50 124 ILE A N 1
ATOM 960 C CA . ILE A 1 124 ? 4.070 4.086 1.224 1.00 97.50 124 ILE A CA 1
ATOM 961 C C . ILE A 1 124 ? 4.479 5.032 2.343 1.00 97.50 124 ILE A C 1
ATOM 963 O O . ILE A 1 124 ? 4.219 6.231 2.245 1.00 97.50 124 ILE A O 1
ATOM 967 N N . CYS A 1 125 ? 5.186 4.530 3.347 1.00 95.62 125 CYS A N 1
ATOM 968 C CA . CYS A 1 125 ? 5.844 5.369 4.343 1.00 95.62 125 CYS A CA 1
ATOM 969 C C . CYS A 1 125 ? 7.346 5.161 4.258 1.00 95.62 125 CYS A C 1
ATOM 971 O O . CYS A 1 125 ? 7.814 4.023 4.200 1.00 95.62 125 CYS A O 1
ATOM 973 N N . SER A 1 126 ? 8.098 6.255 4.292 1.00 93.38 126 SER A N 1
ATOM 974 C CA . SER A 1 126 ? 9.550 6.208 4.430 1.00 93.38 126 SER A CA 1
ATOM 975 C C . SER A 1 126 ? 9.896 6.696 5.818 1.00 93.38 126 SER A C 1
ATOM 977 O O . SER A 1 126 ? 9.764 7.875 6.096 1.00 93.38 126 SER A O 1
ATOM 979 N N . LEU A 1 127 ? 10.341 5.803 6.691 1.00 91.50 127 LEU A N 1
ATOM 980 C CA . LEU A 1 127 ? 10.722 6.163 8.052 1.00 91.50 127 LEU A CA 1
ATOM 981 C C . LEU A 1 127 ? 12.188 6.571 8.071 1.00 91.50 127 LEU A C 1
ATOM 983 O O . LEU A 1 127 ? 13.055 5.818 7.610 1.00 91.50 127 LEU A O 1
ATOM 987 N N . SER A 1 128 ? 12.467 7.768 8.579 1.00 89.31 128 SER A N 1
ATOM 988 C CA . SER A 1 128 ? 13.835 8.256 8.717 1.00 89.31 128 SER A CA 1
ATOM 989 C C . SER A 1 128 ? 14.562 7.540 9.862 1.00 89.31 128 SER A C 1
ATOM 991 O O . SER A 1 128 ? 13.950 7.109 10.834 1.00 89.31 128 SER A O 1
ATOM 993 N N . ASN A 1 129 ? 15.885 7.369 9.741 1.00 85.81 129 ASN A N 1
ATOM 994 C CA . ASN A 1 129 ? 16.723 6.730 10.772 1.00 85.81 129 ASN A CA 1
ATOM 995 C C . ASN A 1 129 ? 16.177 5.386 11.285 1.00 85.81 129 ASN A C 1
ATOM 997 O O . ASN A 1 129 ? 16.305 5.066 12.469 1.00 85.81 129 ASN A O 1
ATOM 1001 N N . TYR A 1 130 ? 15.561 4.606 10.398 1.00 86.69 130 TYR A N 1
ATOM 1002 C CA . TYR A 1 130 ? 14.905 3.364 10.761 1.00 86.69 130 TYR A CA 1
ATOM 1003 C C . TYR A 1 130 ? 15.943 2.326 11.187 1.00 86.69 130 TYR A C 1
ATOM 1005 O O . TYR A 1 130 ? 16.030 2.002 12.366 1.00 86.69 130 TYR A O 1
ATOM 1013 N N . SER A 1 131 ? 16.802 1.869 10.271 1.00 81.31 131 SER A N 1
ATOM 1014 C CA . SER A 1 131 ? 17.824 0.849 10.548 1.00 81.31 131 SER A CA 1
ATOM 1015 C C . SER A 1 131 ? 19.230 1.367 10.239 1.00 81.31 131 SER A C 1
ATOM 1017 O O . SER A 1 131 ? 19.482 1.848 9.144 1.00 81.31 131 SER A O 1
ATOM 1019 N N . ASN A 1 132 ? 20.161 1.279 11.188 1.00 78.81 132 ASN A N 1
ATOM 1020 C CA . ASN A 1 132 ? 21.554 1.722 11.096 1.00 78.81 132 ASN A CA 1
ATOM 1021 C C . ASN A 1 132 ? 21.728 3.157 10.558 1.00 78.81 132 ASN A C 1
ATOM 1023 O O . ASN A 1 132 ? 22.585 3.400 9.710 1.00 78.81 132 ASN A O 1
ATOM 1027 N N . ASN A 1 133 ? 20.914 4.106 11.041 1.00 80.25 133 ASN A N 1
ATOM 1028 C CA . ASN A 1 133 ? 20.844 5.490 10.539 1.00 80.25 133 ASN A CA 1
ATOM 1029 C C . ASN A 1 133 ? 20.484 5.597 9.042 1.00 80.25 133 ASN A C 1
ATOM 1031 O O . ASN A 1 133 ? 20.836 6.574 8.383 1.00 80.25 133 ASN A O 1
ATOM 1035 N N . GLN A 1 134 ? 19.795 4.596 8.491 1.00 84.69 134 GLN A N 1
ATOM 1036 C CA . GLN A 1 134 ? 19.278 4.604 7.126 1.00 84.69 134 GLN A CA 1
ATOM 1037 C C . GLN A 1 134 ? 17.758 4.700 7.142 1.00 84.69 134 GLN A C 1
ATOM 1039 O O . GLN A 1 134 ? 17.085 4.106 7.991 1.00 84.69 134 GLN A O 1
ATOM 1044 N N . SER A 1 135 ? 17.222 5.450 6.184 1.00 89.69 135 SER A N 1
ATOM 1045 C CA . SER A 1 135 ? 15.787 5.480 5.936 1.00 89.69 135 SER A CA 1
ATOM 1046 C C . SER A 1 135 ? 15.313 4.143 5.380 1.00 89.69 135 SER A C 1
ATOM 1048 O O . SER A 1 135 ? 16.047 3.464 4.660 1.00 89.69 135 SER A O 1
ATOM 1050 N N . HIS A 1 136 ? 14.073 3.778 5.684 1.00 92.69 136 HIS A N 1
ATOM 1051 C CA . HIS A 1 136 ? 13.477 2.541 5.195 1.00 92.69 136 HIS A CA 1
ATOM 1052 C C . HIS A 1 136 ? 12.047 2.774 4.731 1.00 92.69 136 HIS A C 1
ATOM 1054 O O . HIS A 1 136 ? 11.256 3.391 5.443 1.00 92.69 136 HIS A O 1
ATOM 1060 N N . SER A 1 137 ? 11.731 2.286 3.536 1.00 94.44 137 SER A N 1
ATOM 1061 C CA . SER A 1 137 ? 10.400 2.396 2.945 1.00 94.44 137 SER A CA 1
ATOM 1062 C C . SER A 1 137 ? 9.619 1.102 3.142 1.00 94.44 137 SER A C 1
ATOM 1064 O O . SER A 1 137 ? 10.125 0.015 2.867 1.00 94.44 137 SER A O 1
ATOM 1066 N N . MET A 1 138 ? 8.379 1.220 3.605 1.00 95.62 138 MET A N 1
ATOM 1067 C CA . MET A 1 138 ? 7.462 0.101 3.823 1.00 95.62 138 MET A CA 1
ATOM 1068 C C . MET A 1 138 ? 6.061 0.461 3.349 1.00 95.62 138 MET A C 1
ATOM 1070 O O . MET A 1 138 ? 5.733 1.638 3.177 1.00 95.62 138 MET A O 1
ATOM 1074 N N . VAL A 1 139 ? 5.227 -0.562 3.182 1.00 98.19 139 VAL A N 1
ATOM 1075 C CA . VAL A 1 139 ? 3.813 -0.365 2.868 1.00 98.19 139 VAL A CA 1
ATOM 1076 C C . VAL A 1 139 ? 3.039 -0.271 4.168 1.00 98.19 139 VAL A C 1
ATOM 1078 O O . VAL A 1 139 ? 2.990 -1.241 4.920 1.00 98.19 139 VAL A O 1
ATOM 1081 N N . LEU A 1 140 ? 2.432 0.875 4.440 1.00 98.00 140 LEU A N 1
ATOM 1082 C CA . LEU A 1 140 ? 1.459 1.022 5.509 1.00 98.00 140 LEU A CA 1
ATOM 1083 C C . LEU A 1 140 ? 0.118 0.472 5.023 1.00 98.00 140 LEU A C 1
ATOM 1085 O O . LEU A 1 140 ? -0.412 0.919 4.008 1.00 98.00 140 LEU A O 1
ATOM 1089 N N . ILE A 1 141 ? -0.416 -0.509 5.744 1.00 97.31 141 ILE A N 1
ATOM 1090 C CA . ILE A 1 141 ? -1.612 -1.261 5.327 1.00 97.31 141 ILE A CA 1
ATOM 1091 C C . ILE A 1 141 ? -2.739 -1.218 6.354 1.00 97.31 141 ILE A C 1
ATOM 1093 O O . ILE A 1 141 ? -3.816 -1.749 6.106 1.00 97.31 141 ILE A O 1
ATOM 1097 N N . GLY A 1 142 ? -2.497 -0.640 7.528 1.00 96.56 142 GLY A N 1
ATOM 1098 C CA . GLY A 1 142 ? -3.511 -0.586 8.565 1.00 96.56 142 GLY A CA 1
ATOM 1099 C C . GLY A 1 142 ? -3.012 0.010 9.865 1.00 96.56 142 GLY A C 1
ATOM 1100 O O . GLY A 1 142 ? -1.850 0.389 10.012 1.00 96.56 142 GLY A O 1
ATOM 1101 N N . TYR A 1 143 ? -3.927 0.070 10.817 1.00 96.31 143 TYR A N 1
ATOM 1102 C CA . TYR A 1 143 ? -3.708 0.549 12.170 1.00 96.31 143 TYR A CA 1
ATOM 1103 C C . TYR A 1 143 ? -4.665 -0.166 13.116 1.00 96.31 143 TYR A C 1
ATOM 1105 O O . TYR A 1 143 ? -5.656 -0.760 12.689 1.00 96.31 143 TYR A O 1
ATOM 1113 N N . GLY A 1 144 ? -4.381 -0.092 14.407 1.00 95.19 144 GLY A N 1
ATOM 1114 C CA . GLY A 1 144 ? -5.243 -0.656 15.428 1.00 95.19 144 GLY A CA 1
ATOM 1115 C C . GLY A 1 144 ? -4.895 -0.141 16.810 1.00 95.19 144 GLY A C 1
ATOM 1116 O O . GLY A 1 144 ? -4.024 0.713 16.982 1.00 95.19 144 GLY A O 1
ATOM 1117 N N . THR A 1 145 ? -5.593 -0.683 17.796 1.00 96.00 145 THR A N 1
ATOM 1118 C CA . THR A 1 145 ? -5.344 -0.421 19.209 1.00 96.00 145 THR A CA 1
ATOM 1119 C C . THR A 1 145 ? -4.967 -1.737 19.865 1.00 96.00 145 THR A C 1
ATOM 1121 O O . THR A 1 145 ? -5.653 -2.731 19.657 1.00 96.00 145 THR A O 1
ATOM 1124 N N . CYS A 1 146 ? -3.898 -1.746 20.653 1.00 94.75 146 CYS A N 1
ATOM 1125 C CA . CYS A 1 146 ? -3.463 -2.909 21.411 1.00 94.75 146 CYS A CA 1
ATOM 1126 C C . CYS A 1 146 ? -4.548 -3.358 22.400 1.00 94.75 146 CYS A C 1
ATOM 1128 O O . CYS A 1 146 ? -4.976 -2.588 23.267 1.00 94.75 146 CYS A O 1
ATOM 1130 N N . THR A 1 147 ? -4.937 -4.622 22.313 1.00 96.44 147 THR A N 1
ATOM 1131 C CA . THR A 1 147 ? -5.894 -5.298 23.188 1.00 96.44 147 THR A CA 1
ATOM 1132 C C . THR A 1 147 ? -5.240 -6.451 23.949 1.00 96.44 147 THR A C 1
ATOM 1134 O O . THR A 1 147 ? -4.114 -6.851 23.659 1.00 96.44 147 THR A O 1
ATOM 1137 N N . LEU A 1 148 ? -5.925 -6.963 24.977 1.00 96.62 148 LEU A N 1
ATOM 1138 C CA . LEU A 1 148 ? -5.419 -8.064 25.796 1.00 96.62 148 LEU A CA 1
ATOM 1139 C C . LEU A 1 148 ? -5.127 -9.301 24.928 1.00 96.62 148 LEU A C 1
ATOM 1141 O O . LEU A 1 148 ? -5.998 -9.772 24.203 1.00 96.62 148 LEU A O 1
ATOM 1145 N N . ASN A 1 149 ? -3.936 -9.868 25.103 1.00 94.50 149 ASN A N 1
ATOM 1146 C CA . ASN A 1 149 ? -3.345 -10.987 24.366 1.00 94.50 149 ASN A CA 1
ATOM 1147 C C . ASN A 1 149 ? -2.849 -10.674 22.945 1.00 94.50 149 ASN A C 1
ATOM 1149 O O . ASN A 1 149 ? -2.400 -11.597 22.262 1.00 94.50 149 ASN A O 1
ATOM 1153 N N . ASP A 1 150 ? -2.852 -9.411 22.508 1.00 94.38 150 ASP A N 1
ATOM 1154 C CA . ASP A 1 150 ? -2.201 -9.052 21.246 1.00 94.38 150 ASP A CA 1
ATOM 1155 C C . ASP A 1 150 ? -0.702 -9.367 21.297 1.00 94.38 150 ASP A C 1
ATOM 1157 O O . ASP A 1 150 ? -0.040 -9.194 22.324 1.00 94.38 150 ASP A O 1
ATOM 1161 N N . THR A 1 151 ? -0.160 -9.808 20.162 1.00 91.56 151 THR A N 1
ATOM 1162 C CA . THR A 1 151 ? 1.275 -10.035 19.971 1.00 91.56 151 THR A CA 1
ATOM 1163 C C . THR A 1 151 ? 1.788 -9.102 18.881 1.00 91.56 151 THR A C 1
ATOM 1165 O O . THR A 1 151 ? 1.435 -9.250 17.716 1.00 91.56 151 THR A O 1
ATOM 1168 N N . LEU A 1 152 ? 2.616 -8.125 19.256 1.00 89.56 152 LEU A N 1
ATOM 1169 C CA . LEU A 1 152 ? 3.155 -7.125 18.335 1.00 89.56 152 LEU A CA 1
ATOM 1170 C C . LEU A 1 152 ? 4.614 -7.427 18.012 1.00 89.56 152 LEU A C 1
ATOM 1172 O O . LEU A 1 152 ? 5.488 -7.294 18.870 1.00 89.56 152 LEU A O 1
ATOM 1176 N N . TYR A 1 153 ? 4.879 -7.766 16.755 1.00 87.12 153 TYR A N 1
ATOM 1177 C CA . TYR A 1 153 ? 6.227 -7.948 16.228 1.00 87.12 153 TYR A CA 1
ATOM 1178 C C . TYR A 1 153 ? 6.830 -6.592 15.855 1.00 87.12 153 TYR A C 1
ATOM 1180 O O . TYR A 1 153 ? 6.393 -5.944 14.897 1.00 87.12 153 TYR A O 1
ATOM 1188 N N . LYS A 1 154 ? 7.807 -6.144 16.648 1.00 79.50 154 LYS A N 1
ATOM 1189 C CA . LYS A 1 154 ? 8.449 -4.835 16.487 1.00 79.50 154 LYS A CA 1
ATOM 1190 C C . LYS A 1 154 ? 9.617 -4.907 15.508 1.00 79.50 154 LYS A C 1
ATOM 1192 O O . LYS A 1 154 ? 10.168 -5.963 15.238 1.00 79.50 154 LYS A O 1
ATOM 1197 N N . ALA A 1 155 ? 10.005 -3.752 14.989 1.00 68.88 155 ALA A N 1
ATOM 1198 C CA . ALA A 1 155 ? 11.167 -3.575 14.130 1.00 68.88 155 ALA A CA 1
ATOM 1199 C C . ALA A 1 155 ? 11.688 -2.136 14.278 1.00 68.88 155 ALA A C 1
ATOM 1201 O O . ALA A 1 155 ? 10.917 -1.278 14.715 1.00 68.88 155 ALA A O 1
ATOM 1202 N N . PRO A 1 156 ? 12.964 -1.841 13.954 1.00 56.56 156 PRO A N 1
ATOM 1203 C CA . PRO A 1 156 ? 13.902 -2.664 13.176 1.00 56.56 156 PRO A CA 1
ATOM 1204 C C . PRO A 1 156 ? 14.973 -3.429 13.959 1.00 56.56 156 PRO A C 1
ATOM 1206 O O . PRO A 1 156 ? 15.726 -4.174 13.340 1.00 56.56 156 PRO A O 1
ATOM 1209 N N . TYR A 1 157 ? 15.072 -3.253 15.279 1.00 55.28 157 TYR A N 1
ATOM 1210 C CA . TYR A 1 157 ? 16.186 -3.811 16.067 1.00 55.28 157 TYR A CA 1
ATOM 1211 C C . TYR A 1 157 ? 15.790 -4.863 17.095 1.00 55.28 157 TYR A C 1
ATOM 1213 O O . TYR A 1 157 ? 16.668 -5.433 17.736 1.00 55.28 157 TYR A O 1
ATOM 1221 N N . ASP A 1 158 ? 14.498 -5.134 17.246 1.00 53.41 158 ASP A N 1
ATOM 1222 C CA . ASP A 1 158 ? 14.030 -6.204 18.111 1.00 53.41 158 ASP A CA 1
ATOM 1223 C C . ASP A 1 158 ? 13.541 -7.342 17.221 1.00 53.41 158 ASP A C 1
ATOM 1225 O O . ASP A 1 158 ? 12.534 -7.214 16.538 1.00 53.41 158 ASP A O 1
ATOM 1229 N N . THR A 1 159 ? 14.229 -8.483 17.242 1.00 56.53 159 THR A N 1
ATOM 1230 C CA . THR A 1 159 ? 13.644 -9.755 16.778 1.00 56.53 159 THR A CA 1
ATOM 1231 C C . THR A 1 159 ? 12.564 -10.256 17.748 1.00 56.53 159 THR A C 1
ATOM 1233 O O . THR A 1 159 ? 12.087 -11.383 17.628 1.00 56.53 159 THR A O 1
ATOM 1236 N N . GLY A 1 160 ? 12.241 -9.459 18.769 1.00 72.38 160 GLY A N 1
ATOM 1237 C CA . GLY A 1 160 ? 11.248 -9.742 19.783 1.00 72.38 160 GLY A CA 1
ATOM 1238 C C . GLY A 1 160 ? 9.837 -9.345 19.365 1.00 72.38 160 GLY A C 1
ATOM 1239 O O . GLY A 1 160 ? 9.595 -8.448 18.555 1.00 72.38 160 GLY A O 1
ATOM 1240 N N . TYR A 1 161 ? 8.888 -10.015 19.998 1.00 86.00 161 TYR A N 1
ATOM 1241 C CA . TYR A 1 161 ? 7.491 -9.627 20.022 1.00 86.00 161 TYR A CA 1
ATOM 1242 C C . TYR A 1 161 ? 7.139 -9.098 21.414 1.00 86.00 161 TYR A C 1
ATOM 1244 O O . TYR A 1 161 ? 7.775 -9.451 22.410 1.00 86.00 161 TYR A O 1
ATOM 1252 N N . ILE A 1 162 ? 6.106 -8.265 21.494 1.00 88.19 162 ILE A N 1
ATOM 1253 C CA . ILE A 1 162 ? 5.493 -7.858 22.760 1.00 88.19 162 ILE A CA 1
ATOM 1254 C C . ILE A 1 162 ? 4.146 -8.540 22.889 1.00 88.19 162 ILE A C 1
ATOM 1256 O O . ILE A 1 162 ? 3.312 -8.390 22.004 1.00 88.19 162 ILE A O 1
ATOM 1260 N N . VAL A 1 163 ? 3.928 -9.230 24.007 1.00 92.62 163 VAL A N 1
ATOM 1261 C CA . VAL A 1 163 ? 2.601 -9.718 24.398 1.00 92.62 163 VAL A CA 1
ATOM 1262 C C . VAL A 1 163 ? 1.930 -8.660 25.265 1.00 92.62 163 VAL A C 1
ATOM 1264 O O . VAL A 1 163 ? 2.520 -8.171 26.229 1.00 92.62 163 VAL A O 1
ATOM 1267 N N . ILE A 1 164 ? 0.705 -8.287 24.915 1.00 94.44 164 ILE A N 1
ATOM 1268 C CA . ILE A 1 164 ? -0.099 -7.332 25.672 1.00 94.44 164 ILE A CA 1
ATOM 1269 C C . ILE A 1 164 ? -0.859 -8.084 26.766 1.00 94.44 164 ILE A C 1
ATOM 1271 O O . ILE A 1 164 ? -1.924 -8.641 26.523 1.00 94.44 164 ILE A O 1
ATOM 1275 N N . ASP A 1 165 ? -0.314 -8.118 27.978 1.00 95.50 165 ASP A N 1
ATOM 1276 C CA . ASP A 1 165 ? -1.027 -8.613 29.159 1.00 95.50 165 ASP A CA 1
ATOM 1277 C C . ASP A 1 165 ? -1.770 -7.488 29.908 1.00 95.50 165 ASP A C 1
ATOM 1279 O O . ASP A 1 165 ? -1.726 -6.315 29.529 1.00 95.50 165 ASP A O 1
ATOM 1283 N N . GLU A 1 166 ? -2.476 -7.850 30.981 1.00 95.88 166 GLU A N 1
ATOM 1284 C CA . GLU A 1 166 ? -3.261 -6.926 31.813 1.00 95.88 166 GLU A CA 1
ATOM 1285 C C . GLU A 1 166 ? -2.430 -5.815 32.481 1.00 95.88 166 GLU A C 1
ATOM 1287 O O . GLU A 1 166 ? -2.980 -4.782 32.856 1.00 95.88 166 GLU A O 1
ATOM 1292 N N . ASN A 1 167 ? -1.114 -6.010 32.611 1.00 94.88 167 ASN A N 1
ATOM 1293 C CA . ASN A 1 167 ? -0.180 -5.065 33.222 1.00 94.88 167 ASN A CA 1
ATOM 1294 C C . ASN A 1 167 ? 0.662 -4.318 32.174 1.00 94.88 167 ASN A C 1
ATOM 1296 O O . ASN A 1 167 ? 1.508 -3.493 32.532 1.00 94.88 167 ASN A O 1
ATOM 1300 N N . SER A 1 168 ? 0.454 -4.592 30.884 1.00 92.31 168 SER A N 1
ATOM 1301 C CA . SER A 1 168 ? 1.211 -3.983 29.797 1.00 92.31 168 SER A CA 1
ATOM 1302 C C . SER A 1 168 ? 0.941 -2.485 29.712 1.00 92.31 168 SER A C 1
ATOM 1304 O O . SER A 1 168 ? -0.196 -2.039 29.562 1.00 92.31 168 SER A O 1
ATOM 1306 N N . SER A 1 169 ? 2.011 -1.687 29.688 1.00 92.38 169 SER A N 1
ATOM 1307 C CA . SER A 1 169 ? 1.925 -0.236 29.472 1.00 92.38 169 SER A CA 1
ATOM 1308 C C . SER A 1 169 ? 1.427 0.146 28.075 1.00 92.38 169 SER A C 1
ATOM 1310 O O . SER A 1 169 ? 1.212 1.323 27.802 1.00 92.38 169 SER A O 1
ATOM 1312 N N . TYR A 1 170 ? 1.314 -0.829 27.171 1.00 92.44 170 TYR A N 1
ATOM 1313 C CA . TYR A 1 170 ? 0.832 -0.635 25.809 1.00 92.44 170 TYR A CA 1
ATOM 1314 C C . TYR A 1 170 ? -0.629 -1.047 25.638 1.00 92.44 170 TYR A C 1
ATOM 1316 O O . TYR A 1 170 ? -1.146 -0.908 24.537 1.00 92.44 170 TYR A O 1
ATOM 1324 N N . LEU A 1 171 ? -1.307 -1.539 26.681 1.00 95.56 171 LEU A N 1
ATOM 1325 C CA . LEU A 1 171 ? -2.739 -1.815 26.611 1.00 95.56 171 LEU A CA 1
ATOM 1326 C C . LEU A 1 171 ? -3.497 -0.523 26.256 1.00 95.56 171 LEU A C 1
ATOM 1328 O O . LEU A 1 171 ? -3.350 0.496 26.927 1.00 95.56 171 LEU A O 1
ATOM 1332 N N . GLY A 1 172 ? -4.281 -0.551 25.177 1.00 95.19 172 GLY A N 1
ATOM 1333 C CA . GLY A 1 172 ? -4.970 0.630 24.649 1.00 95.19 172 GLY A CA 1
ATOM 1334 C C . GLY A 1 172 ? -4.103 1.573 23.801 1.00 95.19 172 GLY A C 1
ATOM 1335 O O . GLY A 1 172 ? -4.612 2.588 23.329 1.00 95.19 172 GLY A O 1
ATOM 1336 N N . ALA A 1 173 ? -2.817 1.275 23.586 1.00 94.38 173 ALA A N 1
ATOM 1337 C CA . ALA A 1 173 ? -1.955 2.078 22.719 1.00 94.38 173 ALA A CA 1
ATOM 1338 C C . ALA A 1 173 ? -2.268 1.838 21.236 1.00 94.38 173 ALA A C 1
ATOM 1340 O O . ALA A 1 173 ? -2.585 0.722 20.833 1.00 94.38 173 ALA A O 1
ATOM 1341 N N . MET A 1 174 ? -2.141 2.878 20.412 1.00 95.62 174 MET A N 1
ATOM 1342 C CA . MET A 1 174 ? -2.291 2.761 18.962 1.00 95.62 174 MET A CA 1
ATOM 1343 C C . MET A 1 174 ? -1.042 2.148 18.325 1.00 95.62 174 MET A C 1
ATOM 1345 O O . MET A 1 174 ? 0.086 2.458 18.722 1.00 95.62 174 MET A O 1
ATOM 1349 N N . TYR A 1 175 ? -1.246 1.331 17.297 1.00 95.06 175 TYR A N 1
ATOM 1350 C CA . TYR A 1 175 ? -0.188 0.847 16.425 1.00 95.06 175 TYR A CA 1
ATOM 1351 C C . TYR A 1 175 ? -0.535 1.037 14.947 1.00 95.06 175 TYR A C 1
ATOM 1353 O O . TYR A 1 175 ? -1.703 1.067 14.559 1.00 95.06 175 TYR A O 1
ATOM 1361 N N . TRP A 1 176 ? 0.505 1.074 14.124 1.00 96.38 176 TRP A N 1
ATOM 1362 C CA . TRP A 1 176 ? 0.467 1.023 12.669 1.00 96.38 176 TRP A CA 1
ATOM 1363 C C . TRP A 1 176 ? 0.995 -0.327 12.191 1.00 96.38 176 TRP A C 1
ATOM 1365 O O . TRP A 1 176 ? 1.984 -0.829 12.727 1.00 96.38 176 TRP A O 1
ATOM 1375 N N . LYS A 1 177 ? 0.339 -0.924 11.194 1.00 96.25 177 LYS A N 1
ATOM 1376 C CA . LYS A 1 177 ? 0.729 -2.202 10.594 1.00 96.25 177 LYS A CA 1
ATOM 1377 C C . LYS A 1 177 ? 1.375 -1.960 9.235 1.00 96.25 177 LYS A C 1
ATOM 1379 O O . LYS A 1 177 ? 0.775 -1.337 8.359 1.00 96.25 177 LYS A O 1
ATOM 1384 N N . TYR A 1 178 ? 2.569 -2.511 9.054 1.00 96.12 178 TYR A N 1
ATOM 1385 C CA . TYR A 1 178 ? 3.372 -2.385 7.845 1.00 96.12 178 TYR A CA 1
ATOM 1386 C C . TYR A 1 178 ? 3.638 -3.745 7.196 1.00 96.12 178 TYR A C 1
ATOM 1388 O O . TYR A 1 178 ? 3.925 -4.705 7.907 1.00 96.12 178 TYR A O 1
ATOM 1396 N N . LYS A 1 179 ? 3.617 -3.825 5.859 1.00 96.44 179 LYS A N 1
ATOM 1397 C CA . LYS A 1 179 ? 4.273 -4.898 5.085 1.00 96.44 179 LYS A CA 1
ATOM 1398 C C . LYS A 1 179 ? 5.734 -4.496 4.881 1.00 96.44 179 LYS A C 1
ATOM 1400 O O . LYS A 1 179 ? 6.000 -3.426 4.325 1.00 96.44 179 LYS A O 1
ATOM 1405 N N . ASN A 1 180 ? 6.670 -5.334 5.321 1.00 93.62 180 ASN A N 1
ATOM 1406 C CA . ASN A 1 180 ? 8.101 -5.114 5.124 1.00 93.62 180 ASN A CA 1
ATOM 1407 C C . ASN A 1 180 ? 8.656 -5.998 3.986 1.00 93.62 180 ASN A C 1
ATOM 1409 O O . ASN A 1 180 ? 8.046 -6.981 3.577 1.00 93.62 180 ASN A O 1
ATOM 1413 N N . SER A 1 181 ? 9.836 -5.649 3.477 1.00 92.44 181 SER A N 1
ATOM 1414 C CA . SER A 1 181 ? 10.545 -6.310 2.380 1.00 92.44 181 SER A CA 1
ATOM 1415 C C . SER A 1 181 ? 11.747 -7.138 2.860 1.00 92.44 181 SER A C 1
ATOM 1417 O O . SER A 1 181 ? 12.755 -7.244 2.163 1.00 92.44 181 SER A O 1
ATOM 1419 N N . TRP A 1 182 ? 11.696 -7.676 4.084 1.00 90.75 182 TRP A N 1
ATOM 1420 C CA . TRP A 1 182 ? 12.746 -8.551 4.641 1.00 90.75 182 TRP A CA 1
ATOM 1421 C C . TRP A 1 182 ? 12.364 -10.036 4.597 1.00 90.75 182 TRP A C 1
ATOM 1423 O O . TRP A 1 182 ? 13.050 -10.879 5.167 1.00 90.75 182 TRP A O 1
ATOM 1433 N N . GLY A 1 183 ? 11.283 -10.368 3.891 1.00 89.50 183 GLY A N 1
ATOM 1434 C CA . GLY A 1 183 ? 10.794 -11.732 3.732 1.00 89.50 183 GLY A CA 1
ATOM 1435 C C . GLY A 1 183 ? 9.928 -12.211 4.896 1.00 89.50 183 GLY A C 1
ATOM 1436 O O . GLY A 1 183 ? 9.946 -11.658 5.994 1.00 89.50 183 GLY A O 1
ATOM 1437 N N . VAL A 1 184 ? 9.183 -13.285 4.636 1.00 90.75 184 VAL A N 1
ATOM 1438 C CA . VAL A 1 184 ? 8.146 -13.828 5.533 1.00 90.75 184 VAL A CA 1
ATOM 1439 C C . VAL A 1 184 ? 8.678 -14.351 6.870 1.00 90.75 184 VAL A C 1
ATOM 1441 O O . VAL A 1 184 ? 7.928 -14.480 7.826 1.00 90.75 184 VAL A O 1
ATOM 1444 N N . GLY A 1 185 ? 9.979 -14.639 6.968 1.00 88.31 185 GLY A N 1
ATOM 1445 C CA . GLY A 1 185 ? 10.611 -15.068 8.220 1.00 88.31 185 GLY A CA 1
ATOM 1446 C C . GLY A 1 185 ? 10.850 -13.940 9.229 1.00 88.31 185 GLY A C 1
ATOM 1447 O O . GLY A 1 185 ? 11.358 -14.208 10.315 1.00 88.31 185 GLY A O 1
ATOM 1448 N N . ASN A 1 186 ? 10.536 -12.689 8.877 1.00 87.56 186 ASN A N 1
ATOM 1449 C CA . ASN A 1 186 ? 10.728 -11.525 9.735 1.00 87.56 186 ASN A CA 1
ATOM 1450 C C . ASN A 1 186 ? 9.387 -10.973 10.220 1.00 87.56 186 ASN A C 1
ATOM 1452 O O . ASN A 1 186 ? 8.478 -10.749 9.427 1.00 87.56 186 ASN A O 1
ATOM 1456 N N . GLY A 1 187 ? 9.299 -10.681 11.517 1.00 89.19 187 GLY A N 1
ATOM 1457 C CA . GLY A 1 187 ? 8.078 -10.173 12.132 1.00 89.19 187 GLY A CA 1
ATOM 1458 C C . GLY A 1 187 ? 6.939 -11.198 12.131 1.00 89.19 187 GLY A C 1
ATOM 1459 O O . GLY A 1 187 ? 7.164 -12.379 12.384 1.00 89.19 187 GLY A O 1
ATOM 1460 N N . ASP A 1 188 ? 5.732 -10.722 11.853 1.00 91.19 188 ASP A N 1
ATOM 1461 C CA . ASP A 1 188 ? 4.504 -11.507 11.712 1.00 91.19 188 ASP A CA 1
ATOM 1462 C C . ASP A 1 188 ? 4.308 -11.863 10.237 1.00 91.19 188 ASP A C 1
ATOM 1464 O O . ASP A 1 188 ? 3.691 -11.103 9.497 1.00 91.19 188 ASP A O 1
ATOM 1468 N N . GLU A 1 189 ? 4.943 -12.937 9.766 1.00 92.31 189 GLU A N 1
ATOM 1469 C CA . GLU A 1 189 ? 4.886 -13.368 8.356 1.00 92.31 189 GLU A CA 1
ATOM 1470 C C . GLU A 1 189 ? 5.298 -12.273 7.342 1.00 92.31 189 GLU A C 1
ATOM 1472 O O . GLU A 1 189 ? 4.773 -12.178 6.234 1.00 92.31 189 GLU A O 1
ATOM 1477 N N . GLY A 1 190 ? 6.266 -11.423 7.705 1.00 92.25 190 GLY A N 1
ATOM 1478 C CA . GLY A 1 190 ? 6.716 -10.278 6.901 1.00 92.25 190 GLY A CA 1
ATOM 1479 C C . GLY A 1 190 ? 6.059 -8.945 7.276 1.00 92.25 190 GLY A C 1
ATOM 1480 O O . GLY A 1 190 ? 6.471 -7.896 6.768 1.00 92.25 190 GLY A O 1
ATOM 1481 N N . TYR A 1 191 ? 5.075 -8.954 8.180 1.00 93.62 191 TYR A N 1
ATOM 1482 C CA . TYR A 1 191 ? 4.424 -7.755 8.700 1.00 93.62 191 TYR A CA 1
ATOM 1483 C C . TYR A 1 191 ? 5.031 -7.283 10.023 1.00 93.62 191 TYR A C 1
ATOM 1485 O O . TYR A 1 191 ? 5.571 -8.057 10.815 1.00 93.62 191 TYR A O 1
ATOM 1493 N N . MET A 1 192 ? 4.949 -5.977 10.269 1.00 91.75 192 MET A N 1
ATOM 1494 C CA . MET A 1 192 ? 5.525 -5.325 11.445 1.00 91.75 192 MET A CA 1
ATOM 1495 C C . MET A 1 192 ? 4.569 -4.307 12.041 1.00 91.75 192 MET A C 1
ATOM 1497 O O . MET A 1 192 ? 3.813 -3.654 11.321 1.00 91.75 192 MET A O 1
ATOM 1501 N N . TYR A 1 193 ? 4.642 -4.153 13.360 1.00 93.25 193 TYR A N 1
ATOM 1502 C CA . TYR A 1 193 ? 3.745 -3.303 14.130 1.00 93.25 193 TYR A CA 1
ATOM 1503 C C . TYR A 1 193 ? 4.539 -2.207 14.829 1.00 93.25 193 TYR A C 1
ATOM 1505 O O . TYR A 1 193 ? 5.482 -2.475 15.579 1.00 93.25 193 TYR A O 1
ATOM 1513 N N . HIS A 1 194 ? 4.178 -0.959 14.562 1.00 92.00 194 HIS A N 1
ATOM 1514 C CA . HIS A 1 194 ? 4.853 0.217 15.098 1.00 92.00 194 HIS A CA 1
ATOM 1515 C C . HIS A 1 194 ? 3.904 0.944 16.031 1.00 92.00 194 HIS A C 1
ATOM 1517 O O . HIS A 1 194 ? 2.842 1.389 15.613 1.00 92.00 194 HIS A O 1
ATOM 1523 N N . LEU A 1 195 ? 4.267 1.042 17.304 1.00 92.44 195 LEU A N 1
ATOM 1524 C CA . LEU A 1 195 ? 3.478 1.794 18.276 1.00 92.44 195 LEU A CA 1
ATOM 1525 C C . LEU A 1 195 ? 3.619 3.287 17.991 1.00 92.44 195 LEU A C 1
ATOM 1527 O O . LEU A 1 195 ? 4.737 3.795 17.986 1.00 92.44 195 LEU A O 1
ATOM 1531 N N . ASP A 1 196 ? 2.497 3.978 17.815 1.00 92.81 196 ASP A N 1
ATOM 1532 C CA . ASP A 1 196 ? 2.445 5.365 17.334 1.00 92.81 196 ASP A CA 1
ATOM 1533 C C . ASP A 1 196 ? 3.296 6.335 18.177 1.00 92.81 196 ASP A C 1
ATOM 1535 O O . ASP A 1 196 ? 3.999 7.192 17.654 1.00 92.81 196 ASP A O 1
ATOM 1539 N N . ASN A 1 197 ? 3.304 6.141 19.498 1.00 86.62 197 ASN A N 1
ATOM 1540 C CA . ASN A 1 197 ? 4.001 7.011 20.447 1.00 86.62 197 ASN A CA 1
ATOM 1541 C C . ASN A 1 197 ? 5.494 6.685 20.658 1.00 86.62 197 ASN A C 1
ATOM 1543 O O . ASN A 1 197 ? 6.119 7.252 21.557 1.00 86.62 197 ASN A O 1
ATOM 1547 N N . GLN A 1 198 ? 6.057 5.743 19.900 1.00 86.31 198 GLN A N 1
ATOM 1548 C CA . GLN A 1 198 ? 7.464 5.356 20.004 1.00 86.31 198 GLN A CA 1
ATOM 1549 C C . GLN A 1 198 ? 8.323 6.089 18.970 1.00 86.31 198 GLN A C 1
ATOM 1551 O O . GLN A 1 198 ? 7.833 6.597 17.962 1.00 86.31 198 GLN A O 1
ATOM 1556 N N . SER A 1 199 ? 9.640 6.105 19.195 1.00 81.69 199 SER A N 1
ATOM 1557 C CA . SER A 1 199 ? 10.593 6.588 18.190 1.00 81.69 199 SER A CA 1
ATOM 1558 C C . SER A 1 199 ? 10.428 5.807 16.886 1.00 81.69 199 SER A C 1
ATOM 1560 O O . SER A 1 199 ? 10.424 4.576 16.913 1.00 81.69 199 SER A O 1
ATOM 1562 N N . ASN A 1 200 ? 10.326 6.519 15.761 1.00 79.38 200 ASN A N 1
ATOM 1563 C CA . ASN A 1 200 ? 10.042 5.962 14.430 1.00 79.38 200 ASN A CA 1
ATOM 1564 C C . ASN A 1 200 ? 8.739 5.139 14.369 1.00 79.38 200 ASN A C 1
ATOM 1566 O O . ASN A 1 200 ? 8.605 4.264 13.517 1.00 79.38 200 ASN A O 1
ATOM 1570 N N . GLY A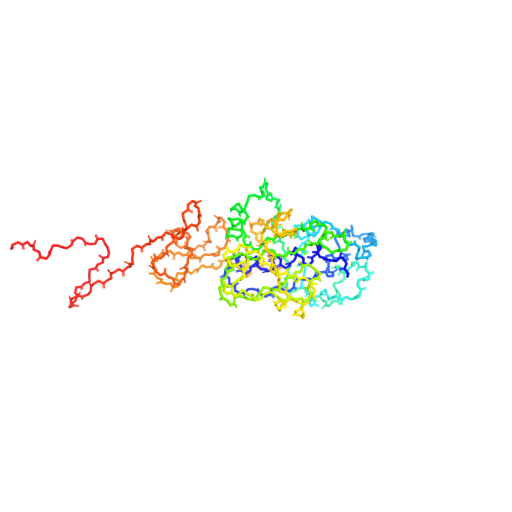 1 201 ? 7.817 5.369 15.310 1.00 88.31 201 GLY A N 1
ATOM 1571 C CA . GLY A 1 201 ? 6.552 4.654 15.411 1.00 88.31 201 GLY A CA 1
ATOM 1572 C C . GLY A 1 201 ? 5.428 5.284 14.592 1.00 88.31 201 GLY A C 1
ATOM 1573 O O . GLY A 1 201 ? 4.575 4.580 14.051 1.00 88.31 201 GLY A O 1
ATOM 1574 N N . HIS A 1 202 ? 5.451 6.611 14.482 1.00 93.75 202 HIS A N 1
ATOM 1575 C CA . HIS A 1 202 ? 4.497 7.380 13.697 1.00 93.75 202 HIS A CA 1
ATOM 1576 C C . HIS A 1 202 ? 4.874 7.368 12.197 1.00 93.75 202 HIS A C 1
ATOM 1578 O O . HIS A 1 202 ? 6.060 7.480 11.879 1.00 93.75 202 HIS A O 1
ATOM 1584 N N . PRO A 1 203 ? 3.914 7.233 11.260 1.00 95.31 203 PRO A N 1
ATOM 1585 C CA . PRO A 1 203 ? 4.176 7.256 9.825 1.00 95.31 203 PRO A CA 1
ATOM 1586 C C . PRO A 1 203 ? 4.823 8.566 9.360 1.00 95.31 203 PRO A C 1
ATOM 1588 O O . PRO A 1 203 ? 4.341 9.657 9.650 1.00 95.31 203 PRO A O 1
ATOM 1591 N N . GLU A 1 204 ? 5.886 8.456 8.564 1.00 93.56 204 GLU A N 1
ATOM 1592 C CA . GLU A 1 204 ? 6.606 9.599 7.994 1.00 93.56 204 GLU A CA 1
ATOM 1593 C C . GLU A 1 204 ? 6.643 9.524 6.461 1.00 93.56 204 GLU A C 1
ATOM 1595 O O . GLU A 1 204 ? 6.621 8.441 5.865 1.00 93.56 204 GLU A O 1
ATOM 1600 N N . TYR A 1 205 ? 6.719 10.698 5.819 1.00 94.31 205 TYR A N 1
ATOM 1601 C CA . TYR A 1 205 ? 6.846 10.852 4.362 1.00 94.31 205 TYR A CA 1
ATOM 1602 C C . TYR A 1 205 ? 5.822 10.018 3.572 1.00 94.31 205 TYR A C 1
ATOM 1604 O O . TYR A 1 205 ? 6.142 9.365 2.573 1.00 94.31 205 TYR A O 1
ATOM 1612 N N . VAL A 1 206 ? 4.576 10.049 4.046 1.00 97.25 206 VAL A N 1
ATOM 1613 C CA . VAL A 1 206 ? 3.480 9.218 3.550 1.00 97.25 206 VAL A CA 1
ATOM 1614 C C . VAL A 1 206 ? 3.136 9.592 2.109 1.00 97.25 206 VAL A C 1
ATOM 1616 O O . VAL A 1 206 ? 2.889 10.756 1.791 1.00 97.25 206 VAL A O 1
ATOM 1619 N N . THR A 1 207 ? 3.117 8.598 1.226 1.00 97.56 207 THR A N 1
ATOM 1620 C CA . THR A 1 207 ? 2.777 8.734 -0.193 1.00 97.56 207 THR A CA 1
ATOM 1621 C C . THR A 1 207 ? 1.582 7.850 -0.521 1.00 97.56 207 THR A C 1
ATOM 1623 O O . THR A 1 207 ? 1.549 6.682 -0.139 1.00 97.56 207 THR A O 1
ATOM 1626 N N . TYR A 1 208 ? 0.626 8.396 -1.268 1.00 97.25 208 TYR A N 1
ATOM 1627 C CA . TYR A 1 208 ? -0.503 7.654 -1.826 1.00 97.25 208 TYR A CA 1
ATOM 1628 C C . TYR A 1 208 ? -0.474 7.688 -3.354 1.00 97.25 208 TYR A C 1
ATOM 1630 O O . TYR A 1 208 ? 0.130 8.578 -3.969 1.00 97.25 208 TYR A O 1
ATOM 1638 N N . TYR A 1 209 ? -1.171 6.739 -3.967 1.00 97.06 209 TYR A N 1
ATOM 1639 C CA . TYR A 1 209 ? -1.334 6.660 -5.413 1.00 97.06 209 TYR A CA 1
ATOM 1640 C C . TYR A 1 209 ? -2.678 7.214 -5.870 1.00 97.06 209 TYR A C 1
ATOM 1642 O O . TYR A 1 209 ? -3.686 7.165 -5.162 1.00 97.06 209 TYR A O 1
ATOM 1650 N N . LYS A 1 210 ? -2.673 7.778 -7.074 1.00 94.62 210 LYS A N 1
ATOM 1651 C CA . LYS A 1 210 ? -3.868 8.238 -7.775 1.00 94.62 210 LYS A CA 1
ATOM 1652 C C . LYS A 1 210 ? -4.382 7.115 -8.666 1.00 94.62 210 LYS A C 1
ATOM 1654 O O . LYS A 1 210 ? -3.587 6.400 -9.272 1.00 94.62 210 LYS A O 1
ATOM 1659 N N . THR A 1 211 ? -5.700 6.986 -8.715 1.00 90.81 211 THR A N 1
ATOM 1660 C CA . THR A 1 211 ? -6.413 6.081 -9.615 1.00 90.81 211 THR A CA 1
ATOM 1661 C C . THR A 1 211 ? -6.940 6.878 -10.812 1.00 90.81 211 THR A C 1
ATOM 1663 O O . THR A 1 211 ? -7.366 8.018 -10.613 1.00 90.81 211 THR A O 1
ATOM 1666 N N . PRO A 1 212 ? -6.968 6.302 -12.029 1.00 91.81 212 PRO A N 1
ATOM 1667 C CA . PRO A 1 212 ? -6.961 4.864 -12.325 1.00 91.81 212 PRO A CA 1
ATOM 1668 C C . PRO A 1 212 ? -5.583 4.185 -12.272 1.00 91.81 212 PRO A C 1
ATOM 1670 O O . PRO A 1 212 ? -4.548 4.828 -12.462 1.00 91.81 212 PRO A O 1
ATOM 1673 N N . LEU A 1 213 ? -5.598 2.875 -12.003 1.00 92.25 213 LEU A N 1
ATOM 1674 C CA . LEU A 1 213 ? -4.503 1.964 -12.352 1.00 92.25 213 LEU A CA 1
ATOM 1675 C C . LEU A 1 213 ? -4.810 1.376 -13.726 1.00 92.25 213 LEU A C 1
ATOM 1677 O O . LEU A 1 213 ? -5.977 1.165 -14.050 1.00 92.25 213 LEU A O 1
ATOM 1681 N N . ASP A 1 214 ? -3.771 1.134 -14.513 1.00 91.44 214 ASP A N 1
ATOM 1682 C CA . ASP A 1 214 ? -3.910 0.717 -15.907 1.00 91.44 214 ASP A CA 1
ATOM 1683 C C . ASP A 1 214 ? -2.967 -0.452 -16.200 1.00 91.44 214 ASP A C 1
ATOM 1685 O O . ASP A 1 214 ? -1.762 -0.334 -15.960 1.00 91.44 214 ASP A O 1
ATOM 1689 N N . ASP A 1 215 ? -3.499 -1.566 -16.705 1.00 91.75 215 ASP A N 1
ATOM 1690 C CA . ASP A 1 215 ? -2.692 -2.595 -17.359 1.00 91.75 215 ASP A CA 1
ATOM 1691 C C . ASP A 1 215 ? -2.624 -2.272 -18.852 1.00 91.75 215 ASP A C 1
ATOM 1693 O O . ASP A 1 215 ? -3.541 -2.549 -19.615 1.00 91.75 215 ASP A O 1
ATOM 1697 N N . ILE A 1 216 ? -1.510 -1.703 -19.309 1.00 90.12 216 ILE A N 1
ATOM 1698 C CA . ILE A 1 216 ? -1.416 -1.243 -20.702 1.00 90.12 216 ILE A CA 1
ATOM 1699 C C . ILE A 1 216 ? -1.279 -2.379 -21.728 1.00 90.12 216 ILE A C 1
ATOM 1701 O O . ILE A 1 216 ? -1.164 -2.106 -22.926 1.00 90.12 216 ILE A O 1
ATOM 1705 N N . LEU A 1 217 ? -1.258 -3.638 -21.282 1.00 87.44 217 LEU A N 1
ATOM 1706 C CA . LEU A 1 217 ? -1.251 -4.815 -22.152 1.00 87.44 217 LEU A CA 1
ATOM 1707 C C . LEU A 1 217 ? -2.603 -5.533 -22.212 1.00 87.44 217 LEU A C 1
ATOM 1709 O O . LEU A 1 217 ? -2.827 -6.286 -23.163 1.00 87.44 217 LEU A O 1
ATOM 1713 N N . SER A 1 218 ? -3.507 -5.277 -21.263 1.00 79.50 218 SER A N 1
ATOM 1714 C CA . SER A 1 218 ? -4.812 -5.929 -21.165 1.00 79.50 218 SER A CA 1
ATOM 1715 C C . SER A 1 218 ? -5.934 -4.908 -21.014 1.00 79.50 218 SER A C 1
ATOM 1717 O O . SER A 1 218 ? -5.862 -3.993 -20.209 1.00 79.50 218 SER A O 1
ATOM 1719 N N . ASN A 1 219 ? -7.031 -5.097 -21.750 1.00 68.56 219 ASN A N 1
ATOM 1720 C CA . ASN A 1 219 ? -8.263 -4.335 -21.504 1.00 68.56 219 ASN A CA 1
ATOM 1721 C C . ASN A 1 219 ? -9.242 -5.091 -20.589 1.00 68.56 219 ASN A C 1
ATOM 1723 O O . ASN A 1 219 ? -10.357 -4.614 -20.371 1.00 68.56 219 ASN A O 1
ATOM 1727 N N . ASP A 1 220 ? -8.869 -6.284 -20.115 1.00 68.50 220 ASP A N 1
ATOM 1728 C CA . ASP A 1 220 ? -9.775 -7.168 -19.377 1.00 68.50 220 ASP A CA 1
ATOM 1729 C C . ASP A 1 220 ? -9.901 -6.767 -17.898 1.00 68.50 220 ASP A C 1
ATOM 1731 O O . ASP A 1 220 ? -10.923 -7.055 -17.266 1.00 68.50 220 ASP A O 1
ATOM 1735 N N . ASP A 1 221 ? -8.919 -6.030 -17.368 1.00 70.62 221 ASP A N 1
ATOM 1736 C CA . ASP A 1 221 ? -8.928 -5.529 -15.996 1.00 70.62 221 ASP A CA 1
ATOM 1737 C C . ASP A 1 221 ? -9.879 -4.334 -15.870 1.00 70.62 221 ASP A C 1
ATOM 1739 O O . ASP A 1 221 ? -9.526 -3.159 -15.984 1.00 70.62 221 ASP A O 1
ATOM 1743 N N . THR A 1 222 ? -11.151 -4.657 -15.650 1.00 83.69 222 THR A N 1
ATOM 1744 C CA . THR A 1 222 ? -12.218 -3.683 -15.421 1.00 83.69 222 THR A CA 1
ATOM 1745 C C . THR A 1 222 ? -12.605 -3.634 -13.947 1.00 83.69 222 THR A C 1
ATOM 1747 O O . THR A 1 222 ? -12.587 -4.639 -13.233 1.00 83.69 222 THR A O 1
ATOM 1750 N N . VAL A 1 223 ? -12.973 -2.441 -13.473 1.00 92.12 223 VAL A N 1
ATOM 1751 C CA . VAL A 1 223 ? -13.427 -2.253 -12.091 1.00 92.12 223 VAL A CA 1
ATOM 1752 C C . VAL A 1 223 ? -14.750 -2.985 -11.875 1.00 92.12 223 VAL A C 1
ATOM 1754 O O . VAL A 1 223 ? -15.784 -2.619 -12.443 1.00 92.12 223 VAL A O 1
ATOM 1757 N N . SER A 1 224 ? -14.714 -4.011 -11.028 1.00 93.25 224 SER A N 1
ATOM 1758 C CA . SER A 1 224 ? -15.884 -4.795 -10.646 1.00 93.25 224 SER A CA 1
ATOM 1759 C C . SER A 1 224 ? -16.747 -4.057 -9.623 1.00 93.25 224 SER A C 1
ATOM 1761 O O . SER A 1 224 ? -16.264 -3.250 -8.830 1.00 93.25 224 SER A O 1
ATOM 1763 N N . TYR A 1 225 ? -18.047 -4.343 -9.606 1.00 94.56 225 TYR A N 1
ATOM 1764 C CA . TYR A 1 225 ? -18.973 -3.794 -8.618 1.00 94.56 225 TYR A CA 1
ATOM 1765 C C . TYR A 1 225 ? -19.978 -4.851 -8.167 1.00 94.56 225 TYR A C 1
ATOM 1767 O O . TYR A 1 225 ? -20.441 -5.659 -8.976 1.00 94.56 225 TYR A O 1
ATOM 1775 N N . PHE A 1 226 ? -20.328 -4.832 -6.883 1.00 94.25 226 PHE A N 1
ATOM 1776 C CA . PHE A 1 226 ? -21.209 -5.820 -6.264 1.00 94.25 226 PHE A CA 1
ATOM 1777 C C . PHE A 1 226 ? -22.156 -5.171 -5.254 1.00 94.25 226 PHE A C 1
ATOM 1779 O O . PHE A 1 226 ? -21.850 -4.116 -4.716 1.00 94.25 226 PHE A O 1
ATOM 1786 N N . ASP A 1 227 ? -23.296 -5.823 -5.049 1.00 91.62 227 ASP A N 1
ATOM 1787 C CA . ASP A 1 227 ? -24.253 -5.600 -3.959 1.00 91.62 227 ASP A CA 1
ATOM 1788 C C . ASP A 1 227 ? -24.510 -6.989 -3.357 1.00 91.62 227 ASP A C 1
ATOM 1790 O O . ASP A 1 227 ? -25.395 -7.746 -3.786 1.00 91.62 227 ASP A O 1
ATOM 1794 N N . LYS A 1 228 ? -23.580 -7.427 -2.507 1.00 91.50 228 LYS A N 1
ATOM 1795 C CA . LYS A 1 228 ? -23.537 -8.793 -1.970 1.00 91.50 228 LYS A CA 1
ATOM 1796 C C . LYS A 1 228 ? -24.580 -8.993 -0.883 1.00 91.50 228 LYS A C 1
ATOM 1798 O O . LYS A 1 228 ? -25.128 -10.097 -0.785 1.00 91.50 228 LYS A O 1
ATOM 1803 N N . ASP A 1 229 ? -24.857 -7.969 -0.085 1.00 87.56 229 ASP A N 1
ATOM 1804 C CA . ASP A 1 229 ? -25.830 -8.035 1.006 1.00 87.56 229 ASP A CA 1
ATOM 1805 C C . ASP A 1 229 ? -27.251 -7.590 0.614 1.00 87.56 229 ASP A C 1
ATOM 1807 O O . ASP A 1 229 ? -28.204 -7.900 1.339 1.00 87.56 229 ASP A O 1
ATOM 1811 N N . ARG A 1 230 ? -27.419 -7.056 -0.603 1.00 87.88 230 ARG A N 1
ATOM 1812 C CA . ARG A 1 230 ? -28.701 -6.751 -1.259 1.00 87.88 230 ARG A CA 1
ATOM 1813 C C . ARG A 1 230 ? -29.450 -5.602 -0.603 1.00 87.88 230 ARG A C 1
ATOM 1815 O O . ARG A 1 230 ? -30.688 -5.625 -0.558 1.00 87.88 230 ARG A O 1
ATOM 1822 N N . ASP A 1 231 ? -28.725 -4.615 -0.099 1.00 84.50 231 ASP A N 1
ATOM 1823 C CA . ASP A 1 231 ? -29.296 -3.408 0.493 1.00 84.50 231 ASP A CA 1
ATOM 1824 C C . ASP A 1 231 ? -29.521 -2.274 -0.537 1.00 84.50 231 ASP A C 1
ATOM 1826 O O . ASP A 1 231 ? -30.230 -1.300 -0.260 1.00 84.50 231 ASP A O 1
ATOM 1830 N N . GLY A 1 232 ? -29.017 -2.451 -1.767 1.00 88.44 232 GLY A N 1
ATOM 1831 C CA . GLY A 1 232 ? -29.141 -1.507 -2.879 1.00 88.44 232 GLY A CA 1
ATOM 1832 C C . GLY A 1 232 ? -28.010 -0.475 -2.968 1.00 88.44 232 GLY A C 1
ATOM 1833 O O . GLY A 1 232 ? -28.015 0.371 -3.877 1.00 88.44 232 GLY A O 1
ATOM 1834 N N . TYR A 1 233 ? -27.035 -0.535 -2.067 1.00 91.06 233 TYR A N 1
ATOM 1835 C CA . TYR A 1 233 ? -25.747 0.126 -2.195 1.00 91.06 233 TYR A CA 1
ATOM 1836 C C . TYR A 1 233 ? -24.757 -0.846 -2.837 1.00 91.06 233 TYR A C 1
ATOM 1838 O O . TYR A 1 233 ? -24.870 -2.057 -2.720 1.00 91.06 233 TYR A O 1
ATOM 1846 N N . TYR A 1 234 ? -23.852 -0.307 -3.650 1.00 93.25 234 TYR A N 1
ATOM 1847 C CA . TYR A 1 234 ? -22.915 -1.129 -4.409 1.00 93.25 234 TYR A CA 1
ATOM 1848 C C . TYR A 1 234 ? -21.505 -0.754 -4.004 1.00 93.25 234 TYR A C 1
ATOM 1850 O O . TYR A 1 234 ? -21.154 0.428 -3.986 1.00 93.25 234 TYR A O 1
ATOM 1858 N N . ASN A 1 235 ? -20.685 -1.758 -3.740 1.00 94.25 235 ASN A N 1
ATOM 1859 C CA . ASN A 1 235 ? -19.266 -1.589 -3.525 1.00 94.25 235 ASN A CA 1
ATOM 1860 C C . ASN A 1 235 ? -18.507 -1.799 -4.838 1.00 94.25 235 ASN A C 1
ATOM 1862 O O . ASN A 1 235 ? -18.717 -2.786 -5.544 1.00 94.25 235 ASN A O 1
ATOM 1866 N N . TRP A 1 236 ? -17.619 -0.864 -5.166 1.00 94.06 236 TRP A N 1
ATOM 1867 C CA . TRP A 1 236 ? -16.695 -0.961 -6.300 1.00 94.06 236 TRP A CA 1
ATOM 1868 C C . TRP A 1 236 ? -15.240 -0.728 -5.886 1.00 94.06 236 TRP A C 1
ATOM 1870 O O . TRP A 1 236 ? -14.435 -0.242 -6.676 1.00 94.06 236 TRP A O 1
ATOM 1880 N N . GLY A 1 237 ? -14.907 -1.055 -4.635 1.00 92.94 237 GLY A N 1
ATOM 1881 C CA . GLY A 1 237 ? -13.570 -0.871 -4.093 1.00 92.94 237 GLY A CA 1
ATOM 1882 C C . GLY A 1 237 ? -13.189 0.604 -3.965 1.00 92.94 237 GLY A C 1
ATOM 1883 O O . GLY A 1 237 ? -13.964 1.410 -3.446 1.00 92.94 237 GLY A O 1
ATOM 1884 N N . ILE A 1 238 ? -11.986 0.965 -4.420 1.00 90.50 238 ILE A N 1
ATOM 1885 C CA . ILE A 1 238 ? -11.477 2.343 -4.351 1.00 90.50 238 ILE A CA 1
ATOM 1886 C C . ILE A 1 238 ? -11.533 3.042 -5.712 1.00 90.50 238 ILE A C 1
ATOM 1888 O O . ILE A 1 238 ? -11.201 2.485 -6.753 1.00 90.50 238 ILE A O 1
ATOM 1892 N N . GLY A 1 239 ? -11.889 4.323 -5.699 1.00 85.94 239 GLY A N 1
ATOM 1893 C CA . GLY A 1 239 ? -11.957 5.146 -6.903 1.00 85.94 239 GLY A CA 1
ATOM 1894 C C . GLY A 1 239 ? -13.060 6.188 -6.803 1.00 85.94 239 GLY A C 1
ATOM 1895 O O . GLY A 1 239 ? -14.145 5.926 -6.291 1.00 85.94 239 GLY A O 1
ATOM 1896 N N . SER A 1 240 ? -12.791 7.394 -7.302 1.00 83.25 240 SER A N 1
ATOM 1897 C CA . SER A 1 240 ? -13.779 8.482 -7.310 1.00 83.25 240 SER A CA 1
ATOM 1898 C C . SER A 1 240 ? -14.826 8.331 -8.416 1.00 83.25 240 SER A C 1
ATOM 1900 O O . SER A 1 240 ? -15.857 9.003 -8.389 1.00 83.25 240 SER A O 1
ATOM 1902 N N . VAL A 1 241 ? -14.565 7.464 -9.397 1.00 87.94 241 VAL A N 1
ATOM 1903 C CA . VAL A 1 241 ? -15.421 7.255 -10.563 1.00 87.94 241 VAL A CA 1
ATOM 1904 C C . VAL A 1 241 ? -16.193 5.956 -10.391 1.00 87.94 241 VAL A C 1
ATOM 1906 O O . VAL A 1 241 ? -15.610 4.879 -10.318 1.00 87.94 241 VAL A O 1
ATOM 1909 N N . ARG A 1 242 ? -17.522 6.064 -10.360 1.00 91.31 242 ARG A N 1
ATOM 1910 C CA . ARG A 1 242 ? -18.422 4.909 -10.370 1.00 91.31 242 ARG A CA 1
ATOM 1911 C C . ARG A 1 242 ? -18.250 4.127 -11.686 1.00 91.31 242 ARG A C 1
ATOM 1913 O O . ARG A 1 242 ? -18.361 4.755 -12.746 1.00 91.31 242 ARG A O 1
ATOM 1920 N N . PRO A 1 243 ? -18.047 2.797 -11.650 1.00 91.88 243 PRO A N 1
ATOM 1921 C CA . PRO A 1 243 ? -17.854 1.996 -12.856 1.00 91.88 243 PRO A CA 1
ATOM 1922 C C . PRO A 1 243 ? -19.031 2.085 -13.826 1.00 91.88 243 PRO A C 1
ATOM 1924 O O . PRO A 1 243 ? -20.195 2.224 -13.428 1.00 91.88 243 PRO A O 1
ATOM 1927 N N . GLN A 1 244 ? -18.739 1.966 -15.121 1.00 89.75 244 GLN A N 1
ATOM 1928 C CA . GLN A 1 244 ? -19.772 1.924 -16.149 1.00 89.75 244 GLN A CA 1
ATOM 1929 C C . GLN A 1 244 ? -20.686 0.705 -15.937 1.00 89.75 244 GLN A C 1
ATOM 1931 O O . GLN A 1 244 ? -20.226 -0.414 -15.742 1.00 89.75 244 GLN A O 1
ATOM 1936 N N . GLY A 1 245 ? -22.001 0.926 -15.982 1.00 90.50 245 GLY A N 1
ATOM 1937 C CA . GLY A 1 245 ? -23.005 -0.124 -15.772 1.00 90.50 245 GLY A CA 1
ATOM 1938 C C . GLY A 1 245 ? -23.425 -0.330 -14.314 1.00 90.50 245 GLY A C 1
ATOM 1939 O O . GLY A 1 245 ? -24.523 -0.837 -14.092 1.00 90.50 245 GLY A O 1
ATOM 1940 N N . CYS A 1 246 ? -22.642 0.141 -13.336 1.00 92.12 246 CYS A N 1
ATOM 1941 C CA . CYS A 1 246 ? -23.061 0.141 -11.934 1.00 92.12 246 CYS A CA 1
ATOM 1942 C C . CYS A 1 246 ? -24.368 0.953 -11.772 1.00 92.12 246 CYS A C 1
ATOM 1944 O O . CYS A 1 246 ? -24.501 2.006 -12.416 1.00 92.12 246 CYS A O 1
ATOM 1946 N N . PRO A 1 247 ? -25.355 0.510 -10.965 1.00 92.62 247 PRO A N 1
ATOM 1947 C CA . PRO A 1 247 ? -26.570 1.277 -10.680 1.00 92.62 247 PRO A CA 1
ATOM 1948 C C . PRO A 1 247 ? -26.291 2.655 -10.069 1.00 92.62 247 PRO A C 1
ATOM 1950 O O . PRO A 1 247 ? -25.221 2.916 -9.518 1.00 92.62 247 PRO A O 1
ATOM 1953 N N . ASN A 1 248 ? -27.226 3.599 -10.215 1.00 89.38 248 ASN A N 1
ATOM 1954 C CA . ASN A 1 248 ? -27.057 4.948 -9.664 1.00 89.38 248 ASN A CA 1
ATOM 1955 C C . ASN A 1 248 ? -27.293 4.941 -8.151 1.00 89.38 248 ASN A C 1
ATOM 1957 O O . ASN A 1 248 ? -28.416 5.147 -7.698 1.00 89.38 248 ASN A O 1
ATOM 1961 N N . THR A 1 249 ? -26.227 4.684 -7.400 1.00 85.75 249 THR A N 1
ATOM 1962 C CA . THR A 1 249 ? -26.222 4.597 -5.940 1.00 85.75 249 THR A CA 1
ATOM 1963 C C . THR A 1 249 ? -24.968 5.258 -5.359 1.00 85.75 249 THR A C 1
ATOM 1965 O O . THR A 1 249 ? -24.071 5.685 -6.093 1.00 85.75 249 THR A O 1
ATOM 1968 N N . LYS A 1 250 ? -24.917 5.367 -4.032 1.00 88.50 250 LYS A N 1
ATOM 1969 C CA . LYS A 1 250 ? -23.704 5.746 -3.302 1.00 88.50 250 LYS A CA 1
ATOM 1970 C C . LYS A 1 250 ? -22.826 4.505 -3.092 1.00 88.50 250 LYS A C 1
ATOM 1972 O O . LYS A 1 250 ? -23.362 3.406 -2.990 1.00 88.50 250 LYS A O 1
ATOM 1977 N N . LEU A 1 251 ? -21.507 4.706 -3.032 1.00 90.94 251 LEU A N 1
ATOM 1978 C CA . LEU A 1 251 ? -20.553 3.633 -2.741 1.00 90.94 251 LEU A CA 1
ATOM 1979 C C . LEU A 1 251 ? -20.873 3.035 -1.374 1.00 90.94 251 LEU A C 1
ATOM 1981 O O . LEU A 1 251 ? -20.983 3.782 -0.399 1.00 90.94 251 LEU A O 1
ATOM 1985 N N . ASP A 1 252 ? -21.011 1.719 -1.328 1.00 91.25 252 ASP A N 1
ATOM 1986 C CA . ASP A 1 252 ? -21.193 0.995 -0.081 1.00 91.25 252 ASP A CA 1
ATOM 1987 C C . ASP A 1 252 ? -19.868 0.861 0.689 1.00 91.25 252 ASP A C 1
ATOM 1989 O O . ASP A 1 252 ? -18.824 0.547 0.109 1.00 91.25 252 ASP A O 1
ATOM 1993 N N . SER A 1 253 ? -19.917 1.106 1.999 1.00 90.00 253 SER A N 1
ATOM 1994 C CA . SER A 1 253 ? -18.763 0.973 2.886 1.00 90.00 253 SER A CA 1
ATOM 1995 C C . SER A 1 253 ? -18.496 -0.465 3.317 1.00 90.00 253 SER A C 1
ATOM 1997 O O . SER A 1 253 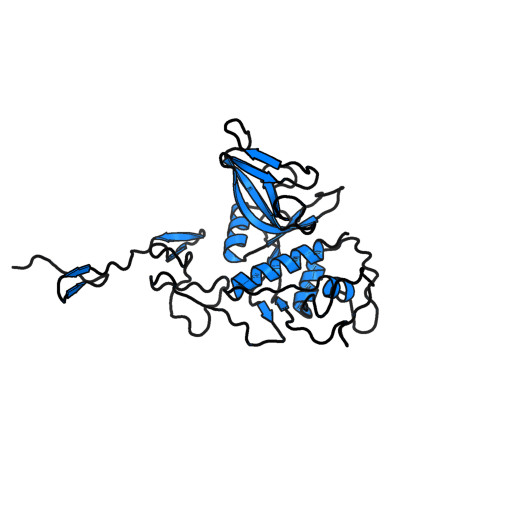? -17.354 -0.777 3.662 1.00 90.00 253 SER A O 1
ATOM 1999 N N . HIS A 1 254 ? -19.517 -1.331 3.325 1.00 87.06 254 HIS A N 1
ATOM 2000 C CA . HIS A 1 254 ? -19.397 -2.666 3.895 1.00 87.06 254 HIS A CA 1
ATOM 2001 C C . HIS A 1 254 ? -20.366 -3.670 3.252 1.00 87.06 254 HIS A C 1
ATOM 2003 O O . HIS A 1 254 ? -21.371 -4.047 3.847 1.00 87.06 254 HIS A O 1
ATOM 2009 N N . ASP A 1 255 ? -19.928 -4.238 2.127 1.00 86.12 255 ASP A N 1
ATOM 2010 C CA . ASP A 1 255 ? -20.685 -5.132 1.226 1.00 86.12 255 ASP A CA 1
ATOM 2011 C C . ASP A 1 255 ? -20.912 -6.551 1.790 1.00 86.12 255 ASP A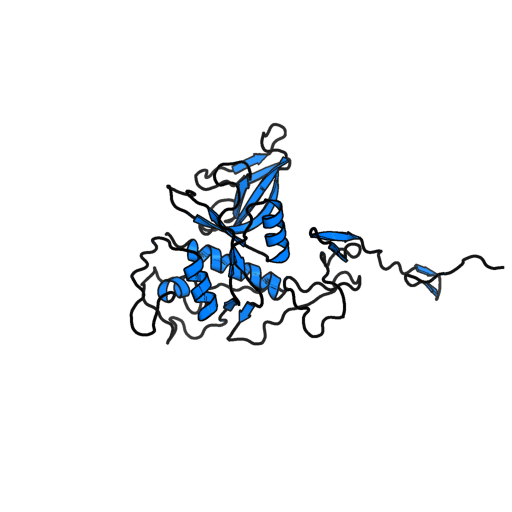 C 1
ATOM 2013 O O . ASP A 1 255 ? -20.765 -7.574 1.125 1.00 86.12 255 ASP A O 1
ATOM 2017 N N . SER A 1 256 ? -21.145 -6.657 3.090 1.00 88.38 256 SER A N 1
ATOM 2018 C CA . SER A 1 256 ? -21.538 -7.887 3.782 1.00 88.38 256 SER A CA 1
ATOM 2019 C C . SER A 1 256 ? -22.391 -7.610 5.023 1.00 88.38 256 SER A C 1
ATOM 2021 O O . SER A 1 256 ? -22.708 -8.545 5.761 1.00 88.38 256 SER A O 1
ATOM 2023 N N . GLU A 1 257 ? -22.772 -6.350 5.263 1.00 86.94 257 GLU A N 1
ATOM 2024 C CA . GLU A 1 257 ? -23.597 -5.933 6.392 1.00 86.94 257 GLU A CA 1
ATOM 2025 C C . GLU A 1 257 ? -24.734 -5.027 5.889 1.00 86.94 257 GLU A C 1
ATOM 2027 O O . GLU A 1 257 ? -24.566 -3.813 5.842 1.00 86.94 257 GLU A O 1
ATOM 2032 N N . PRO A 1 258 ? -25.945 -5.572 5.652 1.00 85.50 258 PRO A N 1
ATOM 2033 C CA . PRO A 1 258 ? -27.055 -4.854 5.001 1.00 85.50 258 PRO A CA 1
ATOM 2034 C C . PRO A 1 258 ? -27.689 -3.746 5.863 1.00 85.50 258 PRO A C 1
ATOM 2036 O O . PRO A 1 258 ? -28.783 -3.247 5.581 1.00 85.50 258 PRO A O 1
ATOM 2039 N N . ARG A 1 259 ? -27.077 -3.439 7.008 1.00 83.44 259 ARG A N 1
ATOM 2040 C CA . ARG A 1 259 ? -27.443 -2.342 7.909 1.00 83.44 259 ARG A CA 1
ATOM 2041 C C . ARG A 1 259 ? -26.459 -1.186 7.824 1.00 83.44 259 ARG A C 1
ATOM 2043 O O . ARG A 1 259 ? -26.692 -0.185 8.496 1.00 83.44 259 ARG A O 1
ATOM 2050 N N . LEU A 1 260 ? -25.377 -1.312 7.067 1.00 87.56 260 LEU A N 1
ATOM 2051 C CA . LEU A 1 260 ? -24.367 -0.287 6.872 1.00 87.56 260 LEU A CA 1
ATOM 2052 C C . LEU A 1 260 ? -24.317 0.043 5.390 1.00 87.56 260 LEU A C 1
ATOM 2054 O O . LEU A 1 260 ? -24.107 -0.842 4.586 1.00 87.56 260 LEU A O 1
ATOM 2058 N N . GLY A 1 261 ? -24.517 1.312 5.056 1.00 87.50 261 GLY A N 1
ATOM 2059 C CA . GLY A 1 261 ? -24.437 1.775 3.679 1.00 87.50 261 GLY A CA 1
ATOM 2060 C C . GLY A 1 261 ? -23.201 2.648 3.476 1.00 87.50 261 GLY A C 1
ATOM 2061 O O . GLY A 1 261 ? -22.108 2.300 3.920 1.00 87.50 261 GLY A O 1
ATOM 2062 N N . PRO A 1 262 ? -23.330 3.827 2.851 1.00 90.31 262 PRO A N 1
ATOM 2063 C CA . PRO A 1 262 ? -22.182 4.676 2.543 1.00 90.31 262 PRO A CA 1
ATOM 2064 C C . PRO A 1 262 ? -21.449 5.211 3.774 1.00 90.31 262 PRO A C 1
ATOM 2066 O O . PRO A 1 262 ? -22.034 5.382 4.843 1.00 90.31 262 PRO A O 1
ATOM 2069 N N . PHE A 1 263 ? -20.186 5.581 3.584 1.00 88.31 263 PHE A N 1
ATOM 2070 C CA . PHE A 1 263 ? -19.440 6.382 4.551 1.00 88.31 263 PHE A CA 1
ATOM 2071 C C . PHE A 1 263 ? -20.015 7.804 4.700 1.00 88.31 263 PHE A C 1
ATOM 2073 O O . PHE A 1 263 ? -20.537 8.386 3.740 1.00 88.31 263 PHE A O 1
ATOM 2080 N N . ASP A 1 264 ? -19.895 8.375 5.900 1.00 84.19 264 ASP A N 1
ATOM 2081 C CA . ASP A 1 264 ? -20.051 9.812 6.137 1.00 84.19 264 ASP A CA 1
ATOM 2082 C C . ASP A 1 264 ? -18.776 10.604 5.779 1.00 84.19 264 ASP A C 1
ATOM 2084 O O . ASP A 1 264 ? -17.811 10.064 5.240 1.00 84.19 264 ASP A O 1
ATOM 2088 N N . GLU A 1 265 ? -18.772 11.911 6.054 1.00 82.88 265 GLU A N 1
ATOM 2089 C CA . GLU A 1 265 ? -17.622 12.790 5.784 1.00 82.88 265 GLU A CA 1
ATOM 2090 C C . GLU A 1 265 ? -16.366 12.457 6.608 1.00 82.88 265 GLU A C 1
ATOM 2092 O O . GLU A 1 265 ? -15.273 12.896 6.252 1.00 82.88 265 GLU A O 1
ATOM 2097 N N . ASN A 1 266 ? -16.519 11.664 7.671 1.00 77.94 266 ASN A N 1
ATOM 2098 C CA . ASN A 1 266 ? -15.454 11.216 8.565 1.00 77.94 266 ASN A CA 1
ATOM 2099 C C . ASN A 1 266 ? -15.161 9.713 8.402 1.00 77.94 266 ASN A C 1
ATOM 2101 O O . ASN A 1 266 ? -14.483 9.128 9.241 1.00 77.94 266 ASN A O 1
ATOM 2105 N N . TYR A 1 267 ? -15.670 9.084 7.338 1.00 79.94 267 TYR A N 1
ATOM 2106 C CA . TYR A 1 267 ? -15.478 7.665 7.034 1.00 79.94 267 TYR A CA 1
ATOM 2107 C C . TYR A 1 267 ? -16.016 6.694 8.091 1.00 79.94 267 TYR A C 1
ATOM 2109 O O . TYR A 1 267 ? -15.553 5.558 8.198 1.00 79.94 267 TYR A O 1
ATOM 2117 N N . PHE A 1 268 ? -17.062 7.093 8.816 1.00 82.81 268 PHE A N 1
ATOM 2118 C CA . PHE A 1 268 ? -17.888 6.150 9.564 1.00 82.81 268 PHE A CA 1
ATOM 2119 C C . PHE A 1 268 ? -18.985 5.586 8.663 1.00 82.81 268 PHE A C 1
ATOM 2121 O O . PHE A 1 268 ? -19.677 6.329 7.964 1.00 82.81 268 PHE A O 1
ATOM 2128 N N . SER A 1 269 ? -19.155 4.262 8.676 1.00 88.06 269 SER A N 1
ATOM 2129 C CA . SER A 1 269 ? -20.249 3.596 7.969 1.00 88.06 269 SER A CA 1
ATOM 2130 C C . SER A 1 269 ? -21.594 4.077 8.510 1.00 88.06 269 SER A C 1
ATOM 2132 O O . SER A 1 269 ? -21.871 3.960 9.708 1.00 88.06 269 SER A O 1
ATOM 2134 N N . LEU A 1 270 ? -22.444 4.618 7.637 1.00 86.81 270 LEU A N 1
ATOM 2135 C CA . LEU A 1 270 ? -23.756 5.107 8.039 1.00 86.81 270 LEU A CA 1
ATOM 2136 C C . LEU A 1 270 ? -24.742 3.947 8.181 1.00 86.81 270 LEU A C 1
ATOM 2138 O O . LEU A 1 270 ? -24.846 3.124 7.270 1.00 86.81 270 LEU A O 1
ATOM 2142 N N . PRO A 1 271 ? -25.530 3.903 9.269 1.00 85.06 271 PRO A N 1
ATOM 2143 C CA . PRO A 1 271 ? -26.585 2.920 9.387 1.00 85.06 271 PRO A CA 1
ATOM 2144 C C . PRO A 1 271 ? -27.661 3.182 8.331 1.00 85.06 271 PRO A C 1
ATOM 2146 O O . PRO A 1 271 ? -28.213 4.283 8.242 1.00 85.06 271 PRO A O 1
ATOM 2149 N N . VAL A 1 272 ? -27.998 2.153 7.564 1.00 79.69 272 VAL A N 1
ATOM 2150 C CA . VAL A 1 272 ? -29.134 2.150 6.644 1.00 79.69 272 VAL A CA 1
ATOM 2151 C C . VAL A 1 272 ? -30.231 1.265 7.216 1.00 79.69 272 VAL A C 1
ATOM 2153 O O . VAL A 1 272 ? -29.987 0.243 7.859 1.00 79.69 272 VAL A O 1
ATOM 2156 N N . ALA A 1 273 ? -31.480 1.707 7.074 1.00 65.19 273 ALA A N 1
ATOM 2157 C CA . ALA A 1 273 ? -32.603 0.921 7.558 1.00 65.19 273 ALA A CA 1
ATOM 2158 C C . ALA A 1 273 ? -32.671 -0.378 6.736 1.00 65.19 273 ALA A C 1
ATOM 2160 O O . ALA A 1 273 ? -32.777 -0.275 5.511 1.00 65.19 273 ALA A O 1
ATOM 2161 N N . PRO A 1 274 ? -32.657 -1.570 7.366 1.00 55.31 274 PRO A N 1
ATOM 2162 C CA . PRO A 1 274 ? -32.698 -2.820 6.621 1.00 55.31 274 PRO A CA 1
ATOM 2163 C C . PRO A 1 274 ? -33.950 -2.862 5.745 1.00 55.31 274 PRO A C 1
ATOM 2165 O O . PRO A 1 274 ? -35.003 -2.330 6.123 1.00 55.31 274 PRO A O 1
ATOM 2168 N N . VAL A 1 275 ? -33.866 -3.541 4.601 1.00 54.69 275 VAL A N 1
ATOM 2169 C CA . VAL A 1 275 ? -35.039 -3.844 3.776 1.00 54.69 275 VAL A CA 1
ATOM 2170 C C . VAL A 1 275 ? -35.940 -4.816 4.550 1.00 54.69 275 VAL A C 1
ATOM 2172 O O . VAL A 1 275 ? -35.847 -6.036 4.427 1.00 54.69 275 VAL A O 1
ATOM 2175 N N . ILE A 1 276 ? -36.826 -4.286 5.397 1.00 56.62 276 ILE A N 1
ATOM 2176 C CA . ILE A 1 276 ? -37.830 -5.087 6.098 1.00 56.62 276 ILE A CA 1
ATOM 2177 C C . ILE A 1 276 ? -38.959 -5.378 5.113 1.00 56.62 276 ILE A C 1
ATOM 2179 O O . ILE A 1 276 ? -39.793 -4.520 4.825 1.00 56.62 276 ILE A O 1
ATOM 2183 N N . VAL A 1 277 ? -39.008 -6.615 4.623 1.00 56.84 277 VAL A N 1
ATOM 2184 C CA . VAL A 1 277 ? -40.152 -7.128 3.867 1.00 56.84 277 VAL A CA 1
ATOM 2185 C C . VAL A 1 277 ? -41.048 -7.914 4.819 1.00 56.84 277 VAL A C 1
ATOM 2187 O O . VAL A 1 277 ? -40.774 -9.074 5.128 1.00 56.84 277 VAL A O 1
ATOM 2190 N N . VAL A 1 278 ? -42.137 -7.301 5.287 1.00 64.19 278 VAL A N 1
ATOM 2191 C CA . VAL A 1 278 ? -43.135 -8.007 6.108 1.00 64.19 278 VAL A CA 1
ATOM 2192 C C . VAL A 1 278 ? -44.125 -8.706 5.182 1.00 64.19 278 VAL A C 1
ATOM 2194 O O . VAL A 1 278 ? -44.793 -8.060 4.373 1.00 64.19 278 VAL A O 1
ATOM 2197 N N . LYS A 1 279 ? -44.235 -10.034 5.299 1.00 71.62 279 LYS A N 1
ATOM 2198 C CA . LYS A 1 279 ? -45.212 -10.839 4.553 1.00 71.62 279 LYS A CA 1
ATOM 2199 C C . LYS A 1 279 ? -46.323 -11.330 5.477 1.00 71.62 279 LYS A C 1
ATOM 2201 O O . LYS A 1 279 ? -46.043 -11.912 6.521 1.00 71.62 279 LYS A O 1
ATOM 2206 N N . HIS A 1 280 ? -47.576 -11.146 5.065 1.00 73.50 280 HIS A N 1
ATOM 2207 C CA . HIS A 1 280 ? -48.747 -11.737 5.718 1.00 73.50 280 HIS A CA 1
ATOM 2208 C C . HIS A 1 280 ? -49.717 -12.277 4.656 1.00 73.50 280 HIS A C 1
ATOM 2210 O O . HIS A 1 280 ? -50.370 -11.512 3.945 1.00 73.50 280 HIS A O 1
ATOM 2216 N N . GLY A 1 281 ? -49.788 -13.604 4.512 1.00 80.06 281 GLY A N 1
ATOM 2217 C CA . GLY A 1 281 ? -50.519 -14.242 3.410 1.00 80.06 281 GLY A CA 1
ATOM 2218 C C . GLY A 1 281 ? -49.905 -13.894 2.047 1.00 80.06 281 GLY A C 1
ATOM 2219 O O . GLY A 1 281 ? -48.699 -14.032 1.861 1.00 80.06 281 GLY A O 1
ATOM 2220 N N . SER A 1 282 ? -50.722 -13.421 1.101 1.00 80.88 282 SER A N 1
ATOM 2221 C CA . SER A 1 282 ? -50.272 -12.915 -0.209 1.00 80.88 282 SER A CA 1
ATOM 2222 C C . SER A 1 282 ? -49.786 -11.460 -0.182 1.00 80.88 282 SER A C 1
ATOM 2224 O O . SER A 1 282 ? -49.336 -10.949 -1.206 1.00 80.88 282 SER A O 1
ATOM 2226 N N . ASN A 1 283 ? -49.894 -10.772 0.958 1.00 65.94 283 ASN A N 1
ATOM 2227 C CA . ASN A 1 283 ? -49.565 -9.355 1.058 1.00 65.94 283 ASN A CA 1
ATOM 2228 C C . ASN A 1 283 ? -48.091 -9.169 1.413 1.00 65.94 283 ASN A C 1
ATOM 2230 O O . ASN A 1 283 ? -47.583 -9.784 2.353 1.00 65.94 283 ASN A O 1
ATOM 2234 N N . THR A 1 284 ? -47.430 -8.288 0.666 1.00 68.69 284 THR A N 1
ATOM 2235 C CA . THR A 1 284 ? -46.041 -7.883 0.888 1.00 68.69 284 THR A CA 1
ATOM 2236 C C . THR A 1 284 ? -46.029 -6.402 1.238 1.00 68.69 284 THR A C 1
ATOM 2238 O O . THR A 1 284 ? -46.464 -5.575 0.439 1.00 68.69 284 THR A O 1
ATOM 2241 N N . ILE A 1 285 ? -45.563 -6.067 2.441 1.00 59.81 285 ILE A N 1
ATOM 2242 C CA . ILE A 1 285 ? -45.325 -4.681 2.844 1.00 59.81 285 ILE A CA 1
ATOM 2243 C C . ILE A 1 285 ? -43.873 -4.363 2.507 1.00 59.81 285 ILE A C 1
ATOM 2245 O O . ILE A 1 285 ? -42.950 -4.953 3.070 1.00 59.81 285 ILE A O 1
ATOM 2249 N N . HIS A 1 286 ? -43.701 -3.450 1.557 1.00 55.44 286 HIS A N 1
ATOM 2250 C CA . HIS A 1 286 ? -42.406 -2.913 1.164 1.00 55.44 286 HIS A CA 1
ATOM 2251 C C . HIS A 1 286 ? -42.022 -1.730 2.066 1.00 55.44 286 HIS A C 1
ATOM 2253 O O . HIS A 1 286 ? -42.888 -1.047 2.621 1.00 55.44 286 HIS A O 1
ATOM 2259 N N . GLN A 1 287 ? -40.721 -1.470 2.188 1.00 52.72 287 GLN A N 1
ATOM 2260 C CA . GLN A 1 287 ? -40.177 -0.322 2.916 1.00 52.72 287 GLN A CA 1
ATOM 2261 C C . GLN A 1 287 ? -40.780 0.995 2.377 1.00 52.72 287 GLN A C 1
ATOM 2263 O O . GLN A 1 287 ? -40.983 1.139 1.173 1.00 52.72 287 GLN A O 1
ATOM 2268 N N . ASN A 1 288 ? -41.101 1.941 3.269 1.00 44.84 288 ASN A N 1
ATOM 2269 C CA . ASN A 1 288 ? -41.822 3.204 2.997 1.00 44.84 288 ASN A CA 1
ATOM 2270 C C . ASN A 1 288 ? -43.310 3.082 2.601 1.00 44.84 288 ASN A C 1
ATOM 2272 O O . ASN A 1 288 ? -43.946 4.089 2.284 1.00 44.84 288 ASN A O 1
ATOM 2276 N N . GLY A 1 289 ? -43.908 1.888 2.670 1.00 46.66 289 GLY A N 1
ATOM 2277 C CA . GLY A 1 289 ? -45.361 1.738 2.608 1.00 46.66 289 GLY A CA 1
ATOM 2278 C C . GLY A 1 289 ? -46.022 2.156 3.925 1.00 46.66 289 GLY A C 1
ATOM 2279 O O . GLY A 1 289 ? -45.790 1.534 4.958 1.00 46.66 289 GLY A O 1
ATOM 2280 N N . VAL A 1 290 ? -46.879 3.179 3.905 1.00 44.00 290 VAL A N 1
ATOM 2281 C CA . VAL A 1 290 ? -47.765 3.479 5.042 1.00 44.00 290 VAL A CA 1
ATOM 2282 C C . VAL A 1 290 ? -48.986 2.568 4.939 1.00 44.00 290 VAL A C 1
ATOM 2284 O O . VAL A 1 290 ? -49.830 2.759 4.068 1.00 44.00 290 VAL A O 1
ATOM 2287 N N . TYR A 1 291 ? -49.088 1.579 5.826 1.00 51.03 291 TYR A N 1
ATOM 2288 C CA . TYR A 1 291 ? -50.311 0.801 6.025 1.00 51.03 291 TYR A CA 1
ATOM 2289 C C . TYR A 1 291 ? -50.865 1.096 7.411 1.00 51.03 291 TYR A C 1
ATOM 2291 O O . TYR A 1 291 ? -50.178 0.924 8.417 1.00 51.03 291 TYR A O 1
ATOM 2299 N N . SER A 1 292 ? -52.121 1.527 7.469 1.00 49.12 292 SER A N 1
ATOM 2300 C CA . SER A 1 292 ? -52.842 1.558 8.730 1.00 49.12 292 SER A CA 1
ATOM 2301 C C . SER A 1 292 ? -53.485 0.195 8.963 1.00 49.12 292 SER A C 1
ATOM 2303 O O . SER A 1 292 ? -54.306 -0.241 8.159 1.00 49.12 292 SER A O 1
ATOM 2305 N N . PHE A 1 293 ? -53.153 -0.464 10.076 1.00 49.28 293 PHE A N 1
ATOM 2306 C CA . PHE A 1 293 ? -53.899 -1.634 10.567 1.00 49.28 293 PHE A CA 1
ATOM 2307 C C . PHE A 1 293 ? -55.287 -1.255 11.107 1.00 49.28 293 PHE A C 1
ATOM 2309 O O . PHE A 1 293 ? -56.073 -2.128 11.464 1.00 49.28 293 PHE A O 1
ATOM 2316 N N . TYR A 1 294 ? -55.578 0.047 11.153 1.00 48.72 294 TYR A N 1
ATOM 2317 C CA . TYR A 1 294 ? -56.847 0.609 11.571 1.00 48.72 294 TYR A CA 1
ATOM 2318 C C . TYR A 1 294 ? -57.289 1.699 10.598 1.00 48.72 294 TYR A C 1
ATOM 2320 O O . TYR A 1 294 ? -56.781 2.818 10.611 1.00 48.72 294 TYR A O 1
ATOM 2328 N N . ASN A 1 295 ? -58.287 1.414 9.781 1.00 39.91 295 ASN A N 1
ATOM 2329 C CA . ASN A 1 295 ? -59.327 2.411 9.571 1.00 39.91 295 ASN A CA 1
ATOM 2330 C C . ASN A 1 295 ? -60.662 1.685 9.346 1.00 39.91 295 ASN A C 1
ATOM 2332 O O . ASN A 1 295 ? -60.622 0.550 8.877 1.00 39.91 295 ASN A O 1
ATOM 2336 N N . PRO A 1 296 ? -61.772 2.294 9.799 1.00 47.75 296 PRO A N 1
ATOM 2337 C CA . PRO A 1 296 ? -62.978 1.645 10.332 1.00 47.75 296 PRO A CA 1
ATOM 2338 C C . PRO A 1 296 ? -63.667 0.633 9.417 1.00 47.75 296 PRO A C 1
ATOM 2340 O O . PRO A 1 296 ? -63.597 0.795 8.179 1.00 47.75 296 PRO A O 1
#

Mean predicted aligned error: 8.38 Å

Nearest PDB structures (foldseek):
  5jt8-assembly1_A  TM=7.591E-01  e=1.229E-10  Blomia tropicalis
  4qrg-assembly2_B  TM=7.359E-01  e=2.264E-08  Carica papaya
  1nb5-assembly1_A  TM=7.089E-01  e=1.517E-07  Sus scrofa
  4d59-assembly1_A  TM=6.400E-01  e=8.733E-08  Clostridioides difficile QCD-32g58
  4ci7-assembly1_B  TM=6.720E-01  e=4.578E-07  Clostridioides difficile QCD-32g58